Protein AF-A0A4Z2EU52-F1 (afdb_monomer)

Solvent-accessible surface area (backbone atoms only — not comparable to full-atom values): 12175 Å² total; per-residue (Å²): 115,38,66,35,90,86,78,60,49,81,39,60,73,84,48,55,46,38,91,83,80,60,49,75,40,90,71,64,52,70,58,52,52,51,52,52,50,46,65,76,41,42,70,62,51,51,53,51,33,62,76,69,64,43,61,59,61,55,51,54,54,49,44,55,48,27,38,56,40,36,76,72,73,46,90,50,74,47,78,44,80,42,83,52,98,93,48,40,47,41,46,79,46,54,18,91,94,48,82,72,56,70,69,57,50,52,51,52,27,52,54,48,17,51,52,53,34,55,68,72,61,61,74,86,83,75,80,93,76,84,90,82,80,94,74,83,85,75,84,79,81,77,83,74,79,78,80,71,78,82,76,87,81,86,82,88,83,86,83,88,82,81,90,84,88,87,84,86,89,81,89,84,88,84,91,82,88,87,82,86,88,133

Foldseek 3Di:
DDAAPPPRDDDDPPDQADPPPRDGGDDCPVVVVVVVVCVVCVVVVVVVCVVVVVPVVVVVVVQVVLQVCVVVVDFDKDWDWDDDDLFTWIDIHHHPVDDDDPVVRVVSRVVVRVVRRVVVVPDPPDDDDDDDDDDDDDDDDDPDPPPPPPDDDDDDDDDDDDDDDDDDDDDDDDDDDDDDDD

Mean predicted aligned error: 17.23 Å

Secondary structure (DSSP, 8-state):
-EE-TTT--EE-TT-SB-TTT-PBPP-SHHHHHHHHHHHHHHHHHHHHHHHTTTHHHHHHHHHHHHHHHHHTT---EEEEEEE-SSSEEEEEEE-TT-PPPHHHHHHHHHHHHHHHHHHHHS-------------PPPP-------------------------------------------

Radius of gyration: 29.9 Å; Cα contacts (8 Å, |Δi|>4): 112; chains: 1; bounding box: 50×68×97 Å

Nearest PDB structures (foldseek):
  5juo-assembly1_Y  TM=2.621E-01  e=1.083E+00  Saccharomyces cerevisiae
  3vr6-assembly1_G  TM=2.405E-01  e=2.378E+00  Enterococcus hirae
  5knd-assembly1_G  TM=2.085E-01  e=6.357E+00  Enterococcus hirae ATCC 9790
  5knc-assembly1_G  TM=2.183E-01  e=6.787E+00  Enterococcus hirae ATCC 9790

Sequence (182 aa):
MKMCVSCKANIYVACKKCSKCKAQQPHKDRLLKARNKFAAEEKEWKEKVKRNGNGTHVLDSSLKMLDRLAALGYFPILLLGKKRRNSYSADVLTSIQMKLDDRLEENLKDIFSKIVNLHFKRPNSVTKEDSRKEQAPKETEYVVLDIVPVSVDGANVSEEISEDTEEPGEKGIPIGTNTLLL

Organism: NCBI:txid230148

Structure (mmCIF, N/CA/C/O backbone):
data_AF-A0A4Z2EU52-F1
#
_entry.id   AF-A0A4Z2EU52-F1
#
loop_
_atom_site.group_PDB
_atom_site.id
_atom_site.type_symbol
_atom_site.label_atom_id
_atom_site.label_alt_id
_atom_site.label_comp_id
_atom_site.label_asym_id
_atom_site.label_entity_id
_atom_site.label_seq_id
_atom_site.pdbx_PDB_ins_code
_atom_site.Cartn_x
_atom_site.Cartn_y
_atom_site.Cartn_z
_atom_site.occupancy
_atom_site.B_iso_or_equiv
_atom_site.auth_seq_id
_atom_site.auth_comp_id
_atom_site.auth_asym_id
_atom_site.auth_atom_id
_atom_site.pdbx_PDB_model_num
ATOM 1 N N . MET A 1 1 ? 16.125 1.766 -25.401 1.00 85.00 1 MET A N 1
ATOM 2 C CA . MET A 1 1 ? 17.574 1.678 -25.083 1.00 85.00 1 MET A CA 1
ATOM 3 C C . MET A 1 1 ? 17.893 2.651 -23.947 1.00 85.00 1 MET A C 1
ATOM 5 O O . MET A 1 1 ? 17.158 3.616 -23.792 1.00 85.00 1 MET A O 1
ATOM 9 N N . LYS A 1 2 ? 18.938 2.409 -23.148 1.00 88.88 2 LYS A N 1
ATOM 10 C CA . LYS A 1 2 ? 19.511 3.350 -22.163 1.00 88.88 2 LYS A CA 1
ATOM 11 C C . LYS A 1 2 ? 21.035 3.382 -22.307 1.00 88.88 2 LYS A C 1
ATOM 13 O O . LYS A 1 2 ? 21.610 2.417 -22.804 1.00 88.88 2 LYS A O 1
ATOM 18 N N . MET A 1 3 ? 21.692 4.434 -21.828 1.00 92.81 3 MET A N 1
ATOM 19 C CA . MET A 1 3 ? 23.158 4.495 -21.797 1.00 92.81 3 MET A CA 1
ATOM 20 C C . MET A 1 3 ? 23.724 3.808 -20.550 1.00 92.81 3 MET A C 1
ATOM 22 O O . MET A 1 3 ? 23.198 3.963 -19.446 1.00 92.81 3 MET A O 1
ATOM 26 N N . CYS A 1 4 ? 24.825 3.076 -20.717 1.00 92.62 4 CYS A N 1
ATOM 27 C CA . CYS A 1 4 ? 25.607 2.538 -19.612 1.00 92.62 4 CYS A CA 1
ATOM 28 C C . CYS A 1 4 ? 26.214 3.679 -18.788 1.00 92.62 4 CYS A C 1
ATOM 30 O O . CYS A 1 4 ? 26.874 4.562 -19.334 1.00 92.62 4 CYS A O 1
ATOM 32 N N . VAL A 1 5 ? 26.054 3.640 -17.465 1.00 90.44 5 VAL A N 1
ATOM 33 C CA . VAL A 1 5 ? 26.595 4.693 -16.588 1.00 90.44 5 VAL A CA 1
ATOM 34 C C . VAL A 1 5 ? 28.125 4.770 -16.609 1.00 90.44 5 VAL A C 1
ATOM 36 O O . VAL A 1 5 ? 28.666 5.873 -16.544 1.00 90.44 5 VAL A O 1
ATOM 39 N N . SER A 1 6 ? 28.789 3.620 -16.774 1.00 93.75 6 SER A N 1
ATOM 40 C CA . SER A 1 6 ? 30.248 3.466 -16.752 1.00 93.75 6 SER A CA 1
ATOM 41 C C . SER A 1 6 ? 30.882 3.737 -18.123 1.00 93.75 6 SER A C 1
ATOM 43 O O . SER A 1 6 ? 31.648 4.682 -18.253 1.00 93.75 6 SER A O 1
ATOM 45 N N . CYS A 1 7 ? 30.530 2.970 -19.162 1.00 94.88 7 CYS A N 1
ATOM 46 C CA . CYS A 1 7 ? 31.192 3.058 -20.474 1.00 94.88 7 CYS A CA 1
ATOM 47 C C . CYS A 1 7 ? 30.397 3.806 -21.556 1.00 94.88 7 CYS A C 1
ATOM 49 O O . CYS 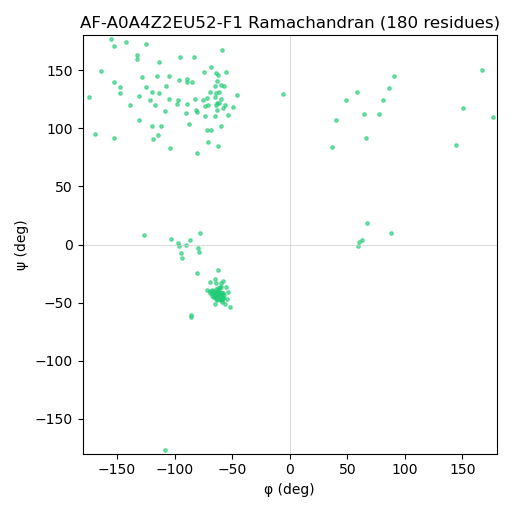A 1 7 ? 30.792 3.794 -22.716 1.00 94.88 7 CYS A O 1
ATOM 51 N N . LYS A 1 8 ? 29.243 4.396 -21.214 1.00 94.75 8 LYS A N 1
ATOM 52 C CA . LYS A 1 8 ? 28.358 5.158 -22.122 1.00 94.75 8 LYS A CA 1
ATOM 53 C C . LYS A 1 8 ? 27.786 4.397 -23.330 1.00 94.75 8 LYS A C 1
ATOM 55 O O . LYS A 1 8 ? 27.003 4.972 -24.076 1.00 94.75 8 LYS A O 1
ATOM 60 N N . ALA A 1 9 ? 28.064 3.100 -23.481 1.00 93.44 9 ALA A N 1
ATOM 61 C CA . ALA A 1 9 ? 27.465 2.266 -24.524 1.00 93.44 9 ALA A CA 1
ATOM 62 C C . ALA A 1 9 ? 25.933 2.153 -24.388 1.00 93.44 9 ALA A C 1
ATOM 64 O O . ALA A 1 9 ? 25.405 2.071 -23.275 1.00 93.44 9 ALA A O 1
ATOM 65 N N . ASN A 1 10 ? 25.227 2.073 -25.518 1.00 94.38 10 ASN A N 1
ATOM 66 C CA . ASN A 1 10 ? 23.786 1.818 -25.553 1.00 94.38 10 ASN A CA 1
ATOM 67 C C . ASN A 1 10 ? 23.478 0.362 -25.172 1.00 94.38 10 ASN A C 1
ATOM 69 O O . ASN A 1 10 ? 24.016 -0.576 -25.758 1.00 94.38 10 ASN A O 1
ATOM 73 N N . ILE A 1 11 ? 22.606 0.176 -24.183 1.00 92.94 11 ILE A N 1
ATOM 74 C CA . ILE A 1 11 ? 22.166 -1.124 -23.662 1.00 92.94 11 ILE A CA 1
ATOM 75 C C . ILE A 1 11 ? 20.638 -1.173 -23.533 1.00 92.94 11 ILE A C 1
ATOM 77 O O . ILE A 1 11 ? 19.959 -0.141 -23.512 1.00 92.94 11 ILE A O 1
ATOM 81 N N . TYR A 1 12 ? 20.062 -2.369 -23.405 1.00 90.38 12 TYR A N 1
ATOM 82 C CA . TYR A 1 12 ? 18.634 -2.503 -23.109 1.00 90.38 12 TYR A CA 1
ATOM 83 C C . TYR A 1 12 ? 18.294 -1.923 -21.730 1.00 90.38 12 TYR A C 1
ATOM 85 O O . TYR A 1 12 ? 19.089 -1.970 -20.788 1.00 90.38 12 TYR A O 1
ATOM 93 N N . VAL A 1 13 ? 17.080 -1.381 -21.594 1.00 84.38 13 VAL A N 1
ATOM 94 C CA . VAL A 1 13 ? 16.643 -0.689 -20.368 1.00 84.38 13 VAL A CA 1
ATOM 95 C C . VAL A 1 13 ? 16.659 -1.634 -19.160 1.00 84.38 13 VAL A C 1
ATOM 97 O O . VAL A 1 13 ? 17.123 -1.253 -18.082 1.00 84.38 13 VAL A O 1
ATOM 100 N N . ALA A 1 14 ? 16.249 -2.887 -19.374 1.00 84.19 14 ALA A N 1
ATOM 101 C CA . ALA A 1 14 ? 16.191 -3.934 -18.358 1.00 84.19 14 ALA A CA 1
ATOM 102 C C . ALA A 1 14 ? 17.552 -4.584 -18.029 1.00 84.19 14 ALA A C 1
ATOM 104 O O . ALA A 1 14 ? 17.636 -5.366 -17.082 1.00 84.19 14 ALA A O 1
ATOM 105 N N . CYS A 1 15 ? 18.636 -4.267 -18.752 1.00 87.38 15 CYS A N 1
ATOM 106 C CA . CYS A 1 15 ? 19.948 -4.842 -18.453 1.00 87.38 15 CYS A CA 1
ATOM 107 C C . CYS A 1 15 ? 20.439 -4.401 -17.064 1.00 87.38 15 CYS A C 1
ATOM 109 O O . CYS A 1 15 ? 20.633 -3.203 -16.810 1.00 87.38 15 CYS A O 1
ATOM 111 N N . LYS A 1 16 ? 20.673 -5.392 -16.191 1.00 88.69 16 LYS A N 1
ATOM 112 C CA . LYS A 1 16 ? 21.276 -5.235 -14.854 1.00 88.69 16 LYS A CA 1
ATOM 113 C C . LYS A 1 16 ? 22.804 -5.129 -14.902 1.00 88.69 16 LYS A C 1
ATOM 115 O O . LYS A 1 16 ? 23.392 -4.530 -14.014 1.00 88.69 16 LYS A O 1
ATOM 120 N N . LYS A 1 17 ? 23.441 -5.662 -15.948 1.00 91.88 17 LYS A N 1
ATOM 121 C CA . LYS A 1 17 ? 24.878 -5.528 -16.240 1.00 91.88 17 LYS A CA 1
ATOM 122 C C . LYS A 1 17 ? 25.060 -5.054 -17.678 1.00 91.88 17 LYS A C 1
ATOM 124 O O . LYS A 1 17 ? 24.279 -5.427 -18.552 1.00 91.88 17 LYS A O 1
ATOM 129 N N . CYS A 1 18 ? 26.062 -4.215 -17.931 1.00 93.69 18 CYS A N 1
ATOM 130 C CA . CYS A 1 18 ? 26.385 -3.787 -19.291 1.00 93.69 18 CYS A CA 1
ATOM 131 C C . CYS A 1 18 ? 26.953 -4.967 -20.093 1.00 93.69 18 CYS A C 1
ATOM 133 O O . CYS A 1 18 ? 27.882 -5.628 -19.640 1.00 93.69 18 CYS A O 1
ATOM 135 N N . SER A 1 19 ? 26.455 -5.212 -21.305 1.00 92.25 19 SER A N 1
ATOM 136 C CA . SER A 1 19 ? 26.983 -6.283 -22.163 1.00 92.25 19 SER A CA 1
ATOM 137 C C . SER A 1 19 ? 28.437 -6.044 -22.592 1.00 92.25 19 SER A C 1
ATOM 139 O O . SER A 1 19 ? 29.172 -7.017 -22.758 1.00 92.25 19 SER A O 1
ATOM 141 N N . LYS A 1 20 ? 28.847 -4.770 -22.711 1.00 93.88 20 LYS A N 1
ATOM 142 C CA . LYS A 1 20 ? 30.178 -4.329 -23.158 1.00 93.88 20 LYS A CA 1
ATOM 143 C C . LYS A 1 20 ? 31.207 -4.279 -22.025 1.00 93.88 20 LYS A C 1
ATOM 145 O O . LYS A 1 20 ? 32.171 -5.026 -22.069 1.00 93.88 20 LYS A O 1
ATOM 150 N N . CYS A 1 21 ? 30.997 -3.447 -21.000 1.00 94.94 21 CYS A N 1
ATOM 151 C CA . CYS A 1 21 ? 31.978 -3.272 -19.913 1.00 94.94 21 CYS A CA 1
ATOM 152 C C . CYS A 1 21 ? 31.700 -4.115 -18.661 1.00 94.94 21 CYS A C 1
ATOM 154 O O . CYS A 1 21 ? 32.398 -3.968 -17.666 1.00 94.94 21 CYS A O 1
ATOM 156 N N . LYS A 1 22 ? 30.640 -4.936 -18.662 1.00 93.56 22 LYS A N 1
ATOM 157 C CA . LYS A 1 22 ? 30.200 -5.780 -17.531 1.00 93.56 22 LYS A CA 1
ATOM 158 C C . LYS A 1 22 ? 29.857 -5.040 -16.230 1.00 93.56 22 LYS A C 1
ATOM 160 O O . LYS A 1 22 ? 29.362 -5.676 -15.303 1.00 93.56 22 LYS A O 1
ATOM 165 N N . ALA A 1 23 ? 29.994 -3.712 -16.186 1.00 91.25 23 ALA A N 1
ATOM 166 C CA . ALA A 1 23 ? 29.629 -2.901 -15.033 1.00 91.25 23 ALA A CA 1
ATOM 167 C C . ALA A 1 23 ? 28.153 -3.090 -14.655 1.00 91.25 23 ALA A C 1
ATOM 169 O O . ALA A 1 23 ? 27.257 -3.074 -15.518 1.00 91.25 23 ALA A O 1
ATOM 170 N N . GLN A 1 24 ? 27.908 -3.227 -13.352 1.00 89.62 24 GLN A N 1
ATOM 171 C CA . GLN A 1 24 ? 26.569 -3.282 -12.782 1.00 89.62 24 GLN A CA 1
ATOM 172 C C . GLN A 1 24 ? 25.834 -1.972 -13.087 1.00 89.62 24 GLN A C 1
ATOM 174 O O . GLN A 1 24 ? 26.373 -0.879 -12.932 1.00 89.62 24 GLN A O 1
ATOM 179 N N . GLN A 1 25 ? 24.606 -2.085 -13.578 1.00 88.81 25 GLN A N 1
ATOM 180 C CA . GLN A 1 25 ? 23.750 -0.941 -13.846 1.00 88.81 25 GLN A CA 1
ATOM 181 C C . GLN A 1 25 ? 22.935 -0.610 -12.596 1.00 88.81 25 GLN A C 1
ATOM 183 O O . GLN A 1 25 ? 22.460 -1.537 -11.934 1.00 88.81 25 GLN A O 1
ATOM 188 N N . PRO A 1 26 ? 22.714 0.683 -12.305 1.00 83.25 26 PRO A N 1
ATOM 189 C CA . PRO A 1 26 ? 21.866 1.106 -11.199 1.00 83.25 26 PRO A CA 1
ATOM 190 C C . PRO A 1 26 ? 20.469 0.513 -11.382 1.00 83.25 26 PRO A C 1
ATOM 192 O O . PRO A 1 26 ? 19.792 0.750 -12.391 1.00 83.25 26 PRO A O 1
ATOM 195 N N . HIS A 1 27 ? 20.060 -0.322 -10.433 1.00 76.94 27 HIS A N 1
ATOM 196 C CA . HIS A 1 27 ? 18.823 -1.084 -10.489 1.00 76.94 27 HIS A CA 1
ATOM 197 C C . HIS A 1 27 ? 17.984 -0.713 -9.277 1.00 76.94 27 HIS A C 1
ATOM 199 O O . HI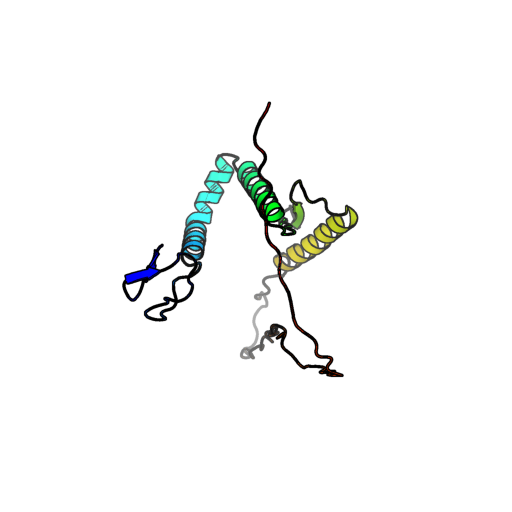S A 1 27 ? 18.426 -0.845 -8.144 1.00 76.94 27 HIS A O 1
ATOM 205 N N . LYS A 1 28 ? 16.752 -0.259 -9.521 1.00 80.50 28 LYS A N 1
ATOM 206 C CA . LYS A 1 28 ? 15.851 0.304 -8.500 1.00 80.50 28 LYS A CA 1
ATOM 207 C C . LYS A 1 28 ? 16.357 1.587 -7.810 1.00 80.50 28 LYS A C 1
ATOM 209 O O . LYS A 1 28 ? 15.612 2.136 -7.009 1.00 80.50 28 LYS A O 1
ATOM 214 N N . ASP A 1 29 ? 17.498 2.165 -8.191 1.00 83.69 29 ASP A N 1
ATOM 215 C CA . ASP A 1 29 ? 17.984 3.449 -7.650 1.00 83.69 29 ASP A CA 1
ATOM 216 C C . ASP A 1 29 ? 16.953 4.575 -7.751 1.00 83.69 29 ASP A C 1
ATOM 218 O O . ASP A 1 29 ? 16.773 5.350 -6.817 1.00 83.69 29 ASP A O 1
ATOM 222 N N . ARG A 1 30 ? 16.229 4.658 -8.876 1.00 85.19 30 ARG A N 1
ATOM 223 C CA . ARG A 1 30 ? 15.154 5.647 -9.049 1.00 85.19 30 ARG A CA 1
ATOM 224 C C . ARG A 1 30 ? 14.039 5.457 -8.018 1.00 85.19 30 ARG A C 1
ATOM 226 O O . ARG A 1 30 ? 13.532 6.440 -7.490 1.00 85.19 30 ARG A O 1
ATOM 233 N N . LEU A 1 31 ? 13.670 4.205 -7.736 1.00 87.44 31 LEU A N 1
ATOM 234 C CA . LEU A 1 31 ? 12.664 3.876 -6.728 1.00 87.44 31 LEU A CA 1
ATOM 235 C C . LEU A 1 31 ? 13.165 4.250 -5.330 1.00 87.44 31 LEU A C 1
ATOM 237 O O . LEU A 1 31 ? 12.431 4.879 -4.576 1.00 87.44 31 LEU A O 1
ATOM 241 N N . LEU A 1 32 ? 14.417 3.921 -5.005 1.00 90.94 32 LEU A N 1
ATOM 242 C CA . LEU A 1 32 ? 15.016 4.272 -3.718 1.00 90.94 32 LEU A CA 1
ATOM 243 C C . LEU A 1 32 ? 15.085 5.792 -3.523 1.00 90.94 32 LEU A C 1
ATOM 245 O O . LEU A 1 32 ? 14.640 6.297 -2.498 1.00 90.94 32 LEU A O 1
ATOM 249 N N . LYS A 1 33 ? 15.544 6.537 -4.536 1.00 93.38 33 LYS A N 1
ATOM 250 C CA . LYS A 1 33 ? 15.559 8.008 -4.517 1.00 93.38 33 LYS A CA 1
ATOM 251 C C . LYS A 1 33 ? 14.163 8.592 -4.296 1.00 93.38 33 LYS A C 1
ATOM 253 O O . LYS A 1 33 ? 14.018 9.506 -3.493 1.00 93.38 33 LYS A O 1
ATOM 258 N N . ALA A 1 34 ? 13.139 8.052 -4.960 1.00 92.62 34 ALA A N 1
ATOM 259 C CA . ALA A 1 34 ? 11.758 8.492 -4.764 1.00 92.62 34 ALA A CA 1
ATOM 260 C C . ALA A 1 34 ? 11.253 8.219 -3.334 1.00 92.62 34 ALA A C 1
ATOM 262 O O . ALA A 1 34 ? 10.619 9.087 -2.739 1.00 92.62 34 ALA A O 1
ATOM 263 N N . ARG A 1 35 ? 11.576 7.052 -2.759 1.00 94.31 35 ARG A N 1
ATOM 264 C CA . ARG A 1 35 ? 11.225 6.712 -1.369 1.00 94.31 35 ARG A CA 1
ATOM 265 C C . ARG A 1 35 ? 11.921 7.623 -0.360 1.00 94.31 35 ARG A C 1
ATOM 267 O O . ARG A 1 35 ? 11.271 8.097 0.562 1.00 94.31 35 ARG A O 1
ATOM 274 N N . ASN A 1 36 ? 13.204 7.907 -0.566 1.00 95.56 36 ASN A N 1
ATOM 275 C CA . ASN A 1 36 ? 13.968 8.795 0.311 1.00 95.56 36 ASN A CA 1
ATOM 276 C C . ASN A 1 36 ? 13.458 10.237 0.234 1.00 95.56 36 ASN A C 1
ATOM 278 O O . ASN A 1 36 ? 13.332 10.896 1.260 1.00 95.56 36 ASN A O 1
ATOM 282 N N . LYS A 1 37 ? 13.106 10.709 -0.971 1.00 95.75 37 LYS A N 1
ATOM 283 C CA . LYS A 1 37 ? 12.466 12.015 -1.149 1.00 95.75 37 LYS A CA 1
ATOM 284 C C . LYS A 1 37 ? 11.151 12.096 -0.369 1.00 95.75 37 LYS A C 1
ATOM 286 O O . LYS A 1 37 ? 10.950 13.045 0.376 1.00 95.75 37 LYS A O 1
ATOM 291 N N . PHE A 1 38 ? 10.293 11.082 -0.490 1.00 95.31 38 PHE A N 1
ATOM 292 C CA . PHE A 1 38 ? 9.045 11.037 0.272 1.00 95.31 38 PHE A CA 1
ATOM 293 C C . PHE A 1 38 ? 9.288 11.034 1.786 1.00 95.31 38 PHE A C 1
ATOM 295 O O . PHE A 1 38 ? 8.606 11.757 2.498 1.00 95.31 38 PHE A O 1
ATOM 302 N N . ALA A 1 39 ? 10.277 10.279 2.276 1.00 95.69 39 A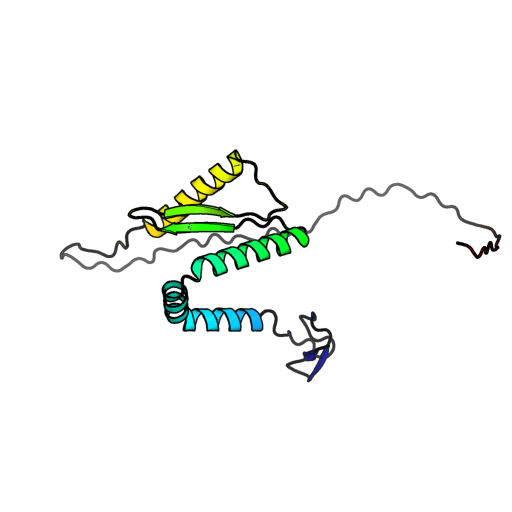LA A N 1
ATOM 303 C CA . ALA A 1 39 ? 10.619 10.262 3.699 1.00 95.69 39 ALA A CA 1
ATOM 304 C C . ALA A 1 39 ? 11.029 11.653 4.222 1.00 95.69 39 ALA A C 1
ATOM 306 O O . ALA A 1 39 ? 10.663 12.023 5.333 1.00 95.69 39 ALA A O 1
ATOM 307 N N . ALA A 1 40 ? 11.736 12.450 3.413 1.00 96.00 40 ALA A N 1
ATOM 308 C CA . ALA A 1 40 ? 12.080 13.828 3.768 1.00 96.00 40 ALA A CA 1
ATOM 309 C C . ALA A 1 40 ? 10.853 14.766 3.796 1.00 96.00 40 ALA A C 1
ATOM 311 O O . ALA A 1 40 ? 10.801 15.691 4.603 1.00 96.00 40 ALA A O 1
ATOM 312 N N . GLU A 1 41 ? 9.858 14.518 2.941 1.00 96.06 41 GLU A N 1
ATOM 313 C CA . GLU A 1 41 ? 8.653 15.348 2.776 1.00 96.06 41 GLU A CA 1
ATOM 314 C C . GLU A 1 41 ? 7.439 14.836 3.588 1.00 96.06 41 GLU A C 1
ATOM 316 O O . GLU A 1 41 ? 6.375 15.457 3.577 1.00 96.06 41 GLU A O 1
ATOM 321 N N . GLU A 1 42 ? 7.571 13.715 4.312 1.00 94.75 42 GLU A N 1
ATOM 322 C CA . GLU A 1 42 ? 6.453 12.958 4.900 1.00 94.75 42 GLU A CA 1
ATOM 323 C C . GLU A 1 42 ? 5.553 13.825 5.791 1.00 94.75 42 GLU A C 1
ATOM 325 O O . GLU A 1 42 ? 4.324 13.797 5.676 1.00 94.75 42 GLU A O 1
ATOM 330 N N . LYS A 1 43 ? 6.165 14.620 6.676 1.00 95.44 43 LYS A N 1
ATOM 331 C CA . LYS A 1 43 ? 5.440 15.455 7.642 1.00 95.44 43 LYS A CA 1
ATOM 332 C C . LYS A 1 43 ? 4.594 16.516 6.941 1.00 95.44 43 LYS A C 1
ATOM 334 O O . LYS A 1 43 ? 3.421 16.676 7.271 1.00 95.44 43 LYS A O 1
ATOM 339 N N . GLU A 1 44 ? 5.168 17.220 5.969 1.00 96.12 44 GLU A N 1
ATOM 340 C CA . GLU A 1 44 ? 4.460 18.248 5.203 1.00 96.12 44 GLU A CA 1
ATOM 341 C C . GLU A 1 44 ? 3.340 17.629 4.360 1.00 96.12 44 GLU A C 1
ATOM 343 O O . GLU A 1 44 ? 2.203 18.114 4.360 1.00 96.12 44 GLU A O 1
ATOM 348 N N . TRP A 1 45 ? 3.642 16.514 3.691 1.00 96.19 45 TRP A N 1
ATOM 349 C CA . TRP A 1 45 ? 2.674 15.784 2.884 1.00 96.19 45 TRP A CA 1
ATOM 350 C C . TRP A 1 45 ? 1.468 15.343 3.717 1.00 96.19 45 TRP A C 1
ATOM 352 O O . TRP A 1 45 ? 0.325 15.571 3.315 1.00 96.19 45 TRP A O 1
ATOM 362 N N . LYS A 1 46 ? 1.705 14.781 4.907 1.00 94.31 46 LYS A N 1
ATOM 363 C CA . LYS A 1 46 ? 0.649 14.345 5.825 1.00 94.31 46 LYS A CA 1
ATOM 364 C C . LYS A 1 46 ? -0.279 15.493 6.216 1.00 94.31 46 LYS A C 1
ATOM 366 O O . LYS A 1 46 ? -1.500 15.332 6.160 1.00 94.31 46 LYS A O 1
ATOM 371 N N . GLU A 1 47 ? 0.274 16.648 6.582 1.00 94.88 47 GLU A N 1
ATOM 372 C CA . GLU A 1 47 ? -0.527 17.822 6.946 1.00 94.88 47 GLU A CA 1
ATOM 373 C C . GLU A 1 47 ? -1.350 18.336 5.761 1.00 94.88 47 GLU A C 1
ATOM 375 O O . GLU A 1 47 ? -2.530 18.652 5.917 1.00 94.88 47 GLU A O 1
ATOM 380 N N . LYS A 1 48 ? -0.776 18.352 4.552 1.00 94.62 48 LYS A N 1
ATOM 381 C CA . LYS A 1 48 ? -1.493 18.741 3.329 1.00 94.62 48 LYS A CA 1
ATOM 382 C C . LYS A 1 48 ? -2.633 17.779 2.997 1.00 94.62 48 LYS A C 1
ATOM 384 O O . LYS A 1 48 ? -3.738 18.223 2.691 1.00 94.62 48 LYS A O 1
ATOM 389 N N . VAL A 1 49 ? -2.390 16.471 3.077 1.00 94.12 49 VAL A N 1
ATOM 390 C CA . VAL A 1 49 ? -3.414 15.444 2.833 1.00 94.12 49 VAL A CA 1
ATOM 391 C C . VAL A 1 49 ? -4.550 15.566 3.837 1.00 94.12 49 VAL A C 1
ATOM 393 O O . VAL A 1 49 ? -5.713 15.531 3.439 1.00 94.12 49 VAL A O 1
ATOM 396 N N . LYS A 1 50 ? -4.225 15.760 5.119 1.00 91.50 50 LYS A N 1
ATOM 397 C CA . LYS A 1 50 ? -5.222 15.945 6.174 1.00 91.50 50 LYS A CA 1
ATOM 398 C C . LYS A 1 50 ? -6.042 17.216 5.955 1.00 91.50 50 LYS A C 1
ATOM 400 O O . LYS A 1 50 ? -7.264 17.149 6.011 1.00 91.50 50 LYS A O 1
ATOM 405 N N . ARG A 1 51 ? -5.384 18.346 5.669 1.00 93.06 51 ARG A N 1
ATOM 406 C CA . ARG A 1 51 ? -6.037 19.641 5.414 1.00 93.06 51 ARG A CA 1
ATOM 407 C C . ARG A 1 51 ? -7.015 19.571 4.245 1.00 93.06 51 ARG A C 1
ATOM 409 O O . ARG A 1 51 ? -8.104 20.118 4.334 1.00 93.06 51 ARG A O 1
ATOM 416 N N . ASN A 1 52 ? -6.626 18.885 3.176 1.00 91.62 52 ASN A N 1
ATOM 417 C CA . ASN A 1 52 ? -7.412 18.817 1.948 1.00 91.62 52 ASN A CA 1
ATOM 418 C C . ASN A 1 52 ? -8.410 17.648 1.931 1.00 91.62 52 ASN A C 1
ATOM 420 O O . ASN A 1 52 ? -9.096 17.461 0.935 1.00 91.62 52 ASN A O 1
ATOM 424 N N . GLY A 1 53 ? -8.464 16.821 2.983 1.00 88.50 53 GLY A N 1
ATOM 425 C CA . GLY A 1 53 ? -9.332 15.640 3.013 1.00 88.50 53 GLY A CA 1
ATOM 426 C C . GLY A 1 53 ? -8.939 14.541 2.016 1.00 88.50 53 GLY A C 1
ATOM 427 O O . GLY A 1 53 ? -9.728 13.644 1.739 1.00 88.50 53 GLY A O 1
ATOM 428 N N . ASN A 1 54 ? -7.704 14.546 1.507 1.00 92.19 54 ASN A N 1
ATOM 429 C CA . ASN A 1 54 ? -7.261 13.653 0.428 1.00 92.19 54 ASN A CA 1
ATOM 430 C C . ASN A 1 54 ? -6.957 12.214 0.883 1.00 92.19 54 ASN A C 1
ATOM 432 O O . ASN A 1 54 ? -6.392 11.434 0.118 1.00 92.19 54 ASN A O 1
ATOM 436 N N . GLY A 1 55 ? -7.300 11.843 2.119 1.00 90.38 55 GLY A N 1
ATOM 437 C CA . GLY A 1 55 ? -7.043 10.502 2.651 1.00 90.38 55 GLY A CA 1
ATOM 438 C C . GLY A 1 55 ? -7.715 9.404 1.823 1.00 90.38 55 GLY A C 1
ATOM 439 O O . GLY A 1 55 ? -7.079 8.400 1.513 1.00 90.38 55 GLY A O 1
ATOM 440 N N . THR A 1 56 ? -8.960 9.625 1.394 1.00 91.44 56 THR A N 1
ATOM 441 C CA . THR A 1 56 ? -9.704 8.676 0.549 1.00 91.44 56 THR A CA 1
ATOM 442 C C . THR A 1 56 ? -9.023 8.479 -0.801 1.00 91.44 56 THR A C 1
ATOM 444 O O . THR A 1 56 ? -8.802 7.347 -1.208 1.00 91.44 56 THR A O 1
ATOM 447 N N . HIS A 1 57 ? -8.546 9.555 -1.434 1.00 93.56 57 HIS A N 1
ATOM 448 C CA . HIS A 1 57 ? -7.823 9.460 -2.705 1.00 93.56 57 HIS A CA 1
ATOM 449 C C . HIS A 1 57 ? -6.548 8.607 -2.619 1.00 93.56 57 HIS A C 1
ATOM 451 O O . HIS A 1 57 ? -6.183 7.939 -3.588 1.00 93.56 57 HIS A O 1
ATOM 457 N N . VAL A 1 58 ? -5.863 8.608 -1.470 1.00 93.75 58 VAL A N 1
ATOM 458 C CA . VAL A 1 58 ? -4.695 7.739 -1.249 1.00 93.75 58 VAL A CA 1
ATOM 459 C C . VAL A 1 58 ? -5.115 6.268 -1.198 1.00 93.75 58 VAL A C 1
ATOM 461 O O . VAL A 1 58 ? -4.450 5.418 -1.799 1.00 93.75 58 VAL A O 1
ATOM 464 N N . LEU A 1 59 ? -6.228 5.965 -0.526 1.00 93.56 59 LEU A N 1
ATOM 465 C CA . LEU A 1 59 ? -6.782 4.611 -0.468 1.00 93.56 59 LEU A CA 1
ATOM 466 C C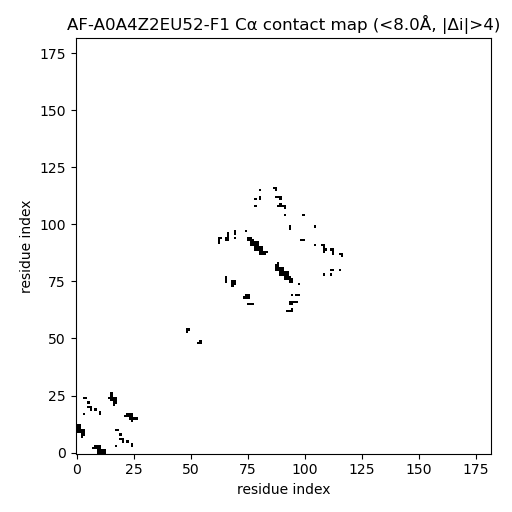 . LEU A 1 59 ? -7.271 4.145 -1.845 1.00 93.56 59 LEU A C 1
ATOM 468 O O . LEU A 1 59 ? -6.880 3.064 -2.278 1.00 93.56 59 LEU A O 1
ATOM 472 N N . ASP A 1 60 ? -7.999 4.982 -2.586 1.00 95.19 60 ASP A N 1
ATOM 473 C CA . ASP A 1 60 ? -8.481 4.663 -3.938 1.00 95.19 60 ASP A CA 1
ATOM 474 C C . ASP A 1 60 ? -7.325 4.368 -4.902 1.00 95.19 60 ASP A C 1
ATOM 476 O O . ASP A 1 60 ? -7.377 3.439 -5.709 1.00 95.19 60 ASP A O 1
ATOM 480 N N . SER A 1 61 ? -6.246 5.152 -4.815 1.00 95.50 61 SER A N 1
ATOM 481 C CA . SER A 1 61 ? -5.028 4.918 -5.598 1.00 95.50 61 SER A CA 1
ATOM 482 C C . SER A 1 61 ? -4.379 3.573 -5.250 1.00 95.50 61 SER A C 1
ATOM 484 O O . SER A 1 61 ? -3.890 2.868 -6.135 1.00 95.50 61 SER A O 1
ATOM 486 N N . SER A 1 62 ? -4.417 3.190 -3.971 1.00 95.50 62 SER A N 1
ATOM 487 C CA . SER A 1 62 ? -3.901 1.903 -3.500 1.00 95.50 62 SER A CA 1
ATOM 488 C C . SER A 1 62 ? -4.741 0.739 -4.030 1.00 95.50 62 SER A C 1
ATOM 490 O O . SER A 1 62 ? -4.170 -0.211 -4.556 1.00 95.50 62 SER A O 1
ATOM 492 N N . LEU A 1 63 ? -6.074 0.845 -3.995 1.00 95.81 63 LEU A N 1
ATOM 493 C CA . LEU A 1 63 ? -6.991 -0.155 -4.560 1.00 95.81 63 LEU A CA 1
ATOM 494 C C . LEU A 1 63 ? -6.753 -0.366 -6.061 1.00 95.81 63 LEU A C 1
ATOM 496 O O . LEU A 1 63 ? -6.543 -1.496 -6.496 1.00 95.81 63 LEU A O 1
ATOM 500 N N . LYS A 1 64 ? -6.622 0.719 -6.839 1.00 96.50 64 LYS A N 1
ATOM 501 C CA . LYS A 1 64 ? -6.258 0.635 -8.268 1.00 96.50 64 LYS A CA 1
ATOM 502 C C . LYS A 1 64 ? -4.926 -0.084 -8.497 1.00 96.50 64 LYS A C 1
ATOM 504 O O . LYS A 1 64 ? -4.722 -0.699 -9.542 1.00 96.50 64 LYS A O 1
ATOM 509 N N . MET A 1 65 ? -3.985 0.028 -7.560 1.00 96.44 65 MET A N 1
ATOM 510 C CA . MET A 1 65 ? -2.713 -0.686 -7.636 1.00 96.44 65 MET A CA 1
ATOM 511 C C . MET A 1 65 ? -2.892 -2.186 -7.381 1.00 96.44 65 MET A C 1
ATOM 513 O O . MET A 1 65 ? -2.256 -2.979 -8.073 1.00 96.44 65 MET A O 1
ATOM 517 N N . LEU A 1 66 ? -3.757 -2.573 -6.435 1.00 97.00 66 LEU A N 1
ATOM 518 C CA . LEU A 1 66 ? -4.107 -3.978 -6.206 1.00 97.00 66 LEU A CA 1
ATOM 519 C C . LEU A 1 66 ? -4.722 -4.584 -7.468 1.00 97.00 66 LEU A C 1
ATOM 521 O O . LEU A 1 66 ? -4.278 -5.642 -7.894 1.00 97.00 66 LEU A O 1
ATOM 525 N N . ASP A 1 67 ? -5.634 -3.876 -8.136 1.00 96.62 67 ASP A N 1
ATOM 526 C CA . ASP A 1 67 ? -6.223 -4.346 -9.398 1.00 96.62 67 ASP A CA 1
ATOM 527 C C . ASP A 1 67 ? -5.179 -4.541 -10.501 1.00 96.62 67 ASP A C 1
ATOM 529 O O . ASP A 1 67 ? -5.187 -5.545 -11.211 1.00 96.62 67 ASP A O 1
ATOM 533 N N . ARG A 1 68 ? -4.218 -3.618 -10.619 1.00 96.56 68 ARG A N 1
ATOM 534 C CA . ARG A 1 68 ? -3.113 -3.754 -11.582 1.00 96.56 68 ARG A CA 1
ATOM 535 C C . ARG A 1 68 ? -2.214 -4.945 -11.272 1.00 96.56 68 ARG A C 1
ATOM 537 O O . ARG A 1 68 ? -1.738 -5.591 -12.197 1.00 96.56 68 ARG A O 1
ATOM 544 N N . LEU A 1 69 ? -1.946 -5.215 -9.996 1.00 96.69 69 LEU A N 1
ATOM 545 C CA . LEU A 1 69 ? -1.145 -6.368 -9.584 1.00 96.69 69 LEU A CA 1
ATOM 546 C C . LEU A 1 69 ? -1.895 -7.679 -9.840 1.00 96.69 69 LEU A C 1
ATOM 548 O O . LEU A 1 69 ? -1.297 -8.614 -10.364 1.00 96.69 69 LEU A O 1
ATOM 552 N N . ALA A 1 70 ? -3.193 -7.725 -9.545 1.00 95.88 70 ALA A N 1
ATOM 553 C CA . ALA A 1 70 ? -4.038 -8.876 -9.844 1.00 95.88 70 ALA A CA 1
ATOM 554 C C . ALA A 1 70 ? -4.079 -9.170 -11.353 1.00 95.88 70 ALA A C 1
ATOM 556 O O . ALA A 1 70 ? -3.869 -10.308 -11.762 1.00 95.88 70 ALA A O 1
ATOM 557 N N . ALA A 1 71 ? -4.210 -8.137 -12.193 1.00 95.75 71 ALA A N 1
ATOM 558 C CA . ALA A 1 71 ? -4.178 -8.273 -13.652 1.00 95.75 71 ALA A CA 1
ATOM 559 C C . ALA A 1 71 ? -2.840 -8.810 -14.203 1.00 95.75 71 ALA A C 1
ATOM 561 O O . ALA A 1 71 ? -2.795 -9.343 -15.309 1.00 95.75 71 ALA A O 1
ATOM 562 N N . LEU A 1 72 ? -1.747 -8.684 -13.444 1.00 95.62 72 LEU A N 1
ATOM 563 C CA . LEU A 1 72 ? -0.447 -9.283 -13.768 1.00 95.62 72 LEU A CA 1
ATOM 564 C C . LEU A 1 72 ? -0.306 -10.731 -13.256 1.00 95.62 72 LEU A C 1
ATOM 566 O O . LEU A 1 72 ? 0.771 -11.308 -13.386 1.00 95.62 72 LEU A O 1
ATOM 570 N N . GLY A 1 73 ? -1.359 -11.308 -12.669 1.00 93.62 73 GLY A N 1
ATOM 571 C CA . GLY A 1 73 ? -1.389 -12.677 -12.149 1.00 93.62 73 GLY A CA 1
ATOM 572 C C . GLY A 1 73 ? -0.923 -12.827 -10.698 1.00 93.62 73 GLY A C 1
ATOM 573 O O . GLY A 1 73 ? -0.722 -13.949 -10.240 1.00 93.62 73 GLY A O 1
ATOM 574 N N . TYR A 1 74 ? -0.727 -11.730 -9.960 1.00 95.56 74 TYR A N 1
ATOM 575 C CA . TYR A 1 74 ? -0.411 -11.803 -8.530 1.00 95.56 74 TYR A CA 1
ATOM 576 C C . TYR A 1 74 ? -1.680 -11.965 -7.681 1.00 95.56 74 TYR A C 1
ATOM 578 O O . TYR A 1 74 ? -2.771 -11.605 -8.110 1.00 95.56 74 TYR A O 1
ATOM 586 N N . PHE A 1 75 ? -1.517 -12.414 -6.432 1.00 92.69 75 PHE A N 1
ATOM 587 C CA . PHE A 1 75 ? -2.552 -12.363 -5.391 1.00 92.69 75 PHE A CA 1
ATOM 588 C C . PHE A 1 75 ? -2.226 -11.229 -4.397 1.00 92.69 75 PHE A C 1
ATOM 590 O O . PHE A 1 75 ? -1.571 -11.471 -3.380 1.00 92.69 75 PHE A O 1
ATOM 597 N N . PRO A 1 76 ? -2.575 -9.961 -4.688 1.00 95.44 76 PRO A N 1
ATOM 598 C CA . PRO A 1 76 ? -2.246 -8.849 -3.809 1.00 95.44 76 PRO A CA 1
ATOM 599 C C . PRO A 1 76 ? -3.262 -8.709 -2.663 1.00 95.44 76 PRO A C 1
ATOM 601 O O . PRO A 1 76 ? -4.457 -8.529 -2.888 1.00 95.44 76 PRO A O 1
ATOM 604 N N . ILE A 1 77 ? -2.763 -8.709 -1.425 1.00 95.62 77 ILE A N 1
ATOM 605 C CA . ILE A 1 77 ? -3.526 -8.368 -0.215 1.00 95.62 77 ILE A CA 1
ATOM 606 C C . ILE A 1 77 ? -2.854 -7.171 0.450 1.00 95.62 77 ILE A C 1
ATOM 608 O O . ILE A 1 77 ? -1.642 -7.180 0.676 1.00 95.62 77 ILE A O 1
ATOM 612 N N . LEU A 1 78 ? -3.635 -6.150 0.796 1.00 95.94 78 LEU A N 1
ATOM 613 C CA . LEU A 1 78 ? -3.170 -5.006 1.569 1.00 95.94 78 LEU A CA 1
ATOM 614 C C . LEU A 1 78 ? -3.750 -5.057 2.984 1.00 95.94 78 LEU A C 1
ATOM 616 O O . LEU A 1 78 ? -4.955 -4.922 3.177 1.00 95.94 78 LEU A O 1
ATOM 620 N N . LEU A 1 79 ? -2.868 -5.224 3.971 1.00 96.38 79 LEU A N 1
ATOM 621 C CA . LEU A 1 79 ? -3.199 -5.197 5.396 1.00 96.38 79 LEU A CA 1
ATOM 622 C C . LEU A 1 79 ? -2.880 -3.815 5.972 1.00 96.38 79 LEU A C 1
ATOM 624 O O . LEU A 1 79 ? -1.733 -3.366 5.923 1.00 96.38 79 LEU A O 1
ATOM 628 N N . LEU A 1 80 ? -3.881 -3.135 6.530 1.00 95.19 80 LEU A N 1
ATOM 629 C CA . LEU A 1 80 ? -3.741 -1.788 7.085 1.00 95.19 80 LEU A CA 1
ATOM 630 C C . LEU A 1 80 ? -4.020 -1.782 8.585 1.00 95.19 80 LEU A C 1
ATOM 632 O O . LEU A 1 80 ? -5.118 -2.094 9.025 1.00 95.19 80 LEU A O 1
ATOM 636 N N . GLY A 1 81 ? -3.029 -1.378 9.380 1.00 94.38 81 GLY A N 1
ATOM 637 C CA . GLY A 1 81 ? -3.183 -1.186 10.819 1.00 94.38 81 GLY A CA 1
ATOM 638 C C . GLY A 1 81 ? -3.615 0.245 11.115 1.00 94.38 81 GLY A C 1
ATOM 639 O O . GLY A 1 81 ? -2.846 1.184 10.917 1.00 94.38 81 GLY A O 1
ATOM 640 N N . LYS A 1 82 ? -4.832 0.434 11.623 1.00 90.81 82 LYS A N 1
ATOM 641 C CA . LYS A 1 82 ? -5.375 1.745 11.981 1.00 90.81 82 LYS A CA 1
ATOM 642 C C . LYS A 1 82 ? -5.381 1.934 13.490 1.00 90.81 82 LYS A C 1
ATOM 644 O O . LYS A 1 82 ? -5.977 1.154 14.231 1.00 90.81 82 LYS A O 1
ATOM 649 N N . LYS A 1 83 ? -4.753 3.017 13.950 1.00 91.06 83 LYS A N 1
ATOM 650 C CA . LYS A 1 83 ? -4.769 3.397 15.364 1.00 91.06 83 LYS A CA 1
ATOM 651 C C . LYS A 1 83 ? -6.192 3.763 15.799 1.00 91.06 83 LYS A C 1
ATOM 653 O O . LYS A 1 83 ? -6.841 4.618 15.196 1.00 91.06 83 LYS A O 1
ATOM 658 N N . ARG A 1 84 ? -6.654 3.129 16.870 1.00 89.38 84 ARG A N 1
ATOM 659 C CA . ARG A 1 84 ? -7.840 3.471 17.665 1.00 89.38 84 ARG A CA 1
ATOM 660 C C . ARG A 1 84 ? -7.379 4.042 19.011 1.00 89.38 84 ARG A C 1
ATOM 662 O O . ARG A 1 84 ? -6.185 4.228 19.232 1.00 89.38 84 ARG A O 1
ATOM 669 N N . ARG A 1 85 ? -8.320 4.356 19.909 1.00 86.75 85 ARG A N 1
ATOM 670 C CA . ARG A 1 85 ? -8.031 5.048 21.180 1.00 86.75 85 ARG A CA 1
ATOM 671 C C . ARG A 1 85 ? -6.910 4.365 21.983 1.00 86.75 85 ARG A C 1
ATOM 673 O O . ARG A 1 85 ? -5.914 5.014 22.273 1.00 86.75 85 ARG A O 1
ATOM 680 N N . ASN A 1 86 ? -7.042 3.059 22.242 1.00 86.19 86 ASN A N 1
ATOM 681 C CA . ASN A 1 86 ? -6.105 2.273 23.066 1.00 86.19 86 ASN A CA 1
ATOM 682 C C . ASN A 1 86 ? -5.564 1.013 22.358 1.00 86.19 86 ASN A C 1
ATOM 684 O O . ASN A 1 86 ? -4.940 0.156 22.983 1.00 86.19 86 ASN A O 1
ATOM 688 N N . SER A 1 87 ? -5.845 0.853 21.068 1.00 90.69 87 SER A N 1
ATOM 689 C CA . SER A 1 87 ? -5.493 -0.343 20.299 1.00 90.69 87 SER A CA 1
ATOM 690 C C . SER A 1 87 ? -5.315 -0.011 18.823 1.00 90.69 87 SER A C 1
ATOM 692 O O . SER A 1 87 ? -5.635 1.090 18.380 1.00 90.69 87 SER A O 1
ATOM 694 N N . TYR A 1 88 ? -4.811 -0.967 18.055 1.00 92.75 88 TYR A N 1
ATOM 695 C CA . TYR A 1 88 ? -4.831 -0.934 16.598 1.00 92.75 88 TYR A CA 1
ATOM 696 C C . TYR A 1 88 ? -5.857 -1.943 16.080 1.00 92.75 88 TYR A C 1
ATOM 698 O O . TYR A 1 88 ? -5.930 -3.059 16.591 1.00 92.75 88 TYR A O 1
ATOM 706 N N . SER A 1 89 ? -6.651 -1.541 15.091 1.00 93.00 89 SER A N 1
ATOM 707 C CA . SER A 1 89 ? -7.531 -2.430 14.325 1.00 93.00 89 SER A CA 1
ATOM 708 C C . SER A 1 89 ? -6.924 -2.678 12.949 1.00 93.00 89 SER A C 1
ATOM 710 O O . SER A 1 89 ? -6.339 -1.754 12.385 1.00 93.00 89 SER A O 1
ATOM 712 N N . ALA A 1 90 ? -7.085 -3.874 12.400 1.00 96.12 90 ALA A N 1
ATOM 713 C CA . ALA A 1 90 ? -6.676 -4.186 11.038 1.00 96.12 90 ALA A CA 1
ATOM 714 C C . ALA A 1 90 ? -7.842 -4.072 10.053 1.00 96.12 90 ALA A C 1
ATOM 716 O O . ALA A 1 90 ? -8.951 -4.514 10.347 1.00 96.12 90 ALA A O 1
ATOM 717 N N . ASP A 1 91 ? -7.543 -3.553 8.870 1.00 94.81 91 ASP A N 1
ATOM 718 C CA . ASP A 1 91 ? -8.386 -3.630 7.684 1.00 94.81 91 ASP A CA 1
ATOM 719 C C . ASP A 1 91 ? -7.661 -4.466 6.617 1.00 94.81 91 ASP A C 1
ATOM 721 O O . ASP A 1 91 ? -6.431 -4.417 6.505 1.00 94.81 91 ASP A O 1
ATOM 725 N N . VAL A 1 92 ? -8.423 -5.235 5.841 1.00 95.56 92 VAL A N 1
ATOM 726 C CA . VAL A 1 92 ? -7.935 -6.015 4.696 1.00 95.56 92 VAL A CA 1
ATOM 727 C C . VAL A 1 92 ? -8.556 -5.412 3.446 1.00 95.56 92 VAL A C 1
ATOM 729 O O . VAL A 1 92 ? -9.762 -5.188 3.412 1.00 95.56 92 VAL A O 1
ATOM 732 N N . LEU A 1 93 ? -7.735 -5.138 2.437 1.00 94.38 93 LEU A N 1
ATOM 733 C CA . LEU A 1 93 ? -8.175 -4.682 1.123 1.00 94.38 93 LEU A CA 1
ATOM 734 C C . LEU A 1 93 ? -7.612 -5.616 0.049 1.00 94.38 93 LEU A C 1
ATOM 736 O O . LEU A 1 93 ? -6.425 -5.953 0.075 1.00 94.38 93 LEU A O 1
ATOM 740 N N . THR A 1 94 ? -8.454 -5.998 -0.907 1.00 95.00 94 THR A N 1
ATOM 741 C CA . THR A 1 94 ? -8.092 -6.833 -2.061 1.00 95.00 94 THR A CA 1
ATOM 742 C C . THR A 1 94 ? -8.467 -6.151 -3.373 1.00 95.00 94 THR A C 1
ATOM 744 O O . THR A 1 94 ? -9.081 -5.083 -3.389 1.00 95.00 94 THR A O 1
ATOM 747 N N . SER A 1 95 ? -8.046 -6.751 -4.488 1.00 94.06 95 SER A N 1
ATOM 748 C CA . SER A 1 95 ? -8.514 -6.362 -5.820 1.00 94.06 95 SER A CA 1
ATOM 749 C C . SER A 1 95 ? -9.990 -6.721 -6.022 1.00 94.06 95 SER A C 1
ATOM 751 O O . SER A 1 95 ? -10.469 -7.711 -5.479 1.00 94.06 95 SER A O 1
ATOM 753 N N . ILE A 1 96 ? -10.682 -5.982 -6.892 1.00 90.50 96 ILE A N 1
ATOM 754 C CA . ILE A 1 96 ? -12.059 -6.270 -7.328 1.00 90.50 96 ILE A CA 1
ATOM 755 C C . ILE A 1 96 ? -12.188 -7.684 -7.912 1.00 90.50 96 ILE A C 1
ATOM 757 O O . ILE A 1 96 ? -13.202 -8.350 -7.720 1.00 90.50 96 ILE A O 1
ATOM 761 N N . GLN A 1 97 ? -11.163 -8.156 -8.622 1.00 87.06 97 GLN A N 1
ATOM 762 C CA . GLN A 1 97 ? -11.174 -9.476 -9.260 1.00 87.06 97 GLN A CA 1
ATOM 763 C C . GLN A 1 97 ? -10.867 -10.613 -8.277 1.00 87.06 97 GLN A C 1
ATOM 765 O O . GLN A 1 97 ? -10.883 -11.780 -8.663 1.00 87.06 97 GLN A O 1
ATOM 770 N N . MET A 1 98 ? -10.569 -10.290 -7.015 1.00 86.75 98 MET A N 1
ATOM 771 C CA . MET A 1 98 ? -10.110 -11.247 -6.017 1.00 86.75 98 MET A CA 1
ATOM 772 C C . MET A 1 98 ? -10.904 -11.098 -4.727 1.00 86.75 98 MET A C 1
ATOM 774 O O . MET A 1 98 ? -10.703 -10.165 -3.947 1.00 86.75 98 MET A O 1
ATOM 778 N N . LYS A 1 99 ? -11.782 -12.068 -4.480 1.00 85.38 99 LYS A N 1
ATOM 779 C CA . LYS A 1 99 ? -12.506 -12.174 -3.219 1.00 85.38 99 LYS A CA 1
ATOM 780 C C . LYS A 1 99 ? -11.795 -13.172 -2.305 1.00 85.38 99 LYS A C 1
ATOM 782 O O . LYS A 1 99 ? -11.558 -14.312 -2.699 1.00 85.38 99 LYS A O 1
ATOM 787 N N . LEU A 1 100 ? -11.445 -12.730 -1.100 1.00 90.44 100 LEU A N 1
ATOM 788 C CA . LEU A 1 100 ? -11.024 -13.627 -0.026 1.00 90.44 100 LEU A CA 1
ATOM 789 C C . LEU A 1 100 ? -12.248 -14.345 0.542 1.00 90.44 100 LEU A C 1
ATOM 791 O O . LEU A 1 100 ? -13.342 -13.787 0.577 1.00 90.44 100 LEU A O 1
ATOM 795 N N . ASP A 1 101 ? -12.053 -15.578 0.999 1.00 94.00 101 ASP A N 1
ATOM 796 C CA . ASP A 1 101 ? -13.041 -16.227 1.854 1.00 94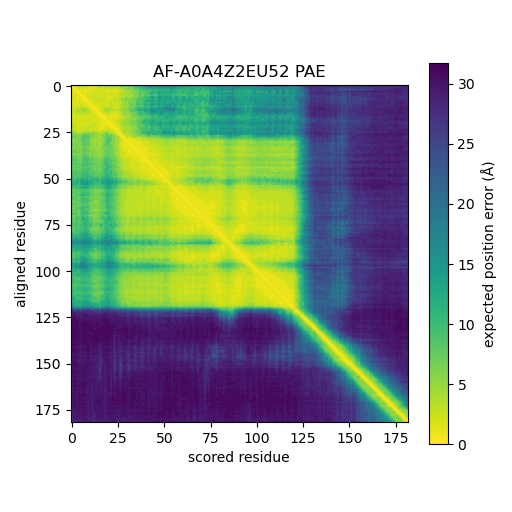.00 101 ASP A CA 1
ATOM 797 C C . ASP A 1 101 ? -13.249 -15.391 3.126 1.00 94.00 101 ASP A C 1
ATOM 799 O O . ASP A 1 101 ? -12.278 -14.913 3.720 1.00 94.00 101 ASP A O 1
ATOM 803 N N . ASP A 1 102 ? -14.505 -15.226 3.542 1.00 93.81 102 ASP A N 1
ATOM 804 C CA . ASP A 1 102 ? -14.864 -14.321 4.635 1.00 93.81 102 ASP A CA 1
ATOM 805 C C . ASP A 1 102 ? -14.165 -14.734 5.951 1.00 93.81 102 ASP A C 1
ATOM 807 O O . ASP A 1 102 ? -13.669 -13.880 6.689 1.00 93.81 102 ASP A O 1
ATOM 811 N N . ARG A 1 103 ? -14.010 -16.045 6.212 1.00 95.81 103 ARG A N 1
ATOM 812 C CA . ARG A 1 103 ? -13.297 -16.537 7.407 1.00 95.81 103 ARG A CA 1
ATOM 813 C C . ARG A 1 103 ? -11.806 -16.254 7.321 1.00 95.81 103 ARG A C 1
ATOM 815 O O . ARG A 1 103 ? -11.176 -15.915 8.323 1.00 95.81 103 ARG A O 1
ATOM 822 N N . LEU A 1 104 ? -11.215 -16.416 6.139 1.00 94.44 104 LEU A N 1
ATOM 823 C CA . LEU A 1 104 ? -9.805 -16.098 5.929 1.00 94.44 104 LEU A CA 1
ATOM 824 C C . LEU A 1 104 ? -9.544 -14.599 6.117 1.00 94.44 104 LEU A C 1
ATOM 826 O O . LEU A 1 104 ? -8.557 -14.229 6.753 1.00 94.44 104 LEU A O 1
ATOM 830 N N . GLU A 1 105 ? -10.426 -13.740 5.608 1.00 95.25 105 GLU A N 1
ATOM 831 C CA . GLU A 1 105 ? -10.329 -12.293 5.793 1.00 95.25 105 GLU A CA 1
ATOM 832 C C . GLU A 1 105 ? -10.388 -11.906 7.279 1.00 95.25 105 GLU A C 1
ATOM 834 O O . GLU A 1 105 ? -9.544 -11.141 7.756 1.00 95.25 105 GLU A O 1
ATOM 839 N N . GLU A 1 106 ? -11.338 -12.466 8.032 1.00 95.94 106 GLU A N 1
ATOM 840 C CA . GLU A 1 106 ? -11.450 -12.255 9.479 1.00 95.94 106 GLU A CA 1
ATOM 841 C C . GLU A 1 106 ? -10.202 -12.733 10.230 1.00 95.94 106 GLU A C 1
ATOM 843 O O . GLU A 1 106 ? -9.659 -12.000 11.063 1.00 95.94 106 GLU A O 1
ATOM 848 N N . ASN A 1 107 ? -9.684 -13.915 9.886 1.00 96.94 107 ASN A N 1
ATOM 849 C CA . ASN A 1 107 ? -8.459 -14.451 10.478 1.00 96.94 107 ASN A CA 1
ATOM 850 C C . ASN A 1 107 ? -7.251 -13.543 10.209 1.00 96.94 107 ASN A C 1
ATOM 852 O O . ASN A 1 107 ? -6.462 -13.270 11.116 1.00 96.94 107 ASN A O 1
ATOM 856 N N . LEU A 1 108 ? -7.112 -13.029 8.982 1.00 96.75 108 LEU A N 1
ATOM 857 C CA . LEU A 1 108 ? -6.051 -12.082 8.631 1.00 96.75 108 LEU A CA 1
ATOM 858 C C . LEU A 1 108 ? -6.170 -10.783 9.435 1.00 96.75 108 LEU A C 1
ATOM 860 O O . LEU A 1 108 ? -5.161 -10.285 9.943 1.00 96.75 108 LEU A O 1
ATOM 864 N N . LYS A 1 109 ? -7.390 -10.254 9.597 1.00 96.56 109 LYS A N 1
ATOM 865 C CA . LYS A 1 109 ? -7.644 -9.066 10.427 1.00 96.56 109 LYS A CA 1
ATOM 866 C C . LYS A 1 109 ? -7.253 -9.305 11.881 1.00 96.56 109 LYS A C 1
ATOM 868 O O . LYS A 1 109 ? -6.578 -8.457 12.470 1.00 96.56 109 LYS A O 1
ATOM 873 N N . ASP A 1 110 ? -7.645 -10.431 12.466 1.00 96.12 110 ASP A N 1
ATOM 874 C CA . ASP A 1 110 ? -7.348 -10.744 13.865 1.00 96.12 110 ASP A CA 1
ATOM 875 C C . ASP A 1 110 ? -5.838 -10.912 14.100 1.00 96.12 110 ASP A C 1
ATOM 877 O O . ASP A 1 110 ? -5.254 -10.229 14.951 1.00 96.12 110 ASP A O 1
ATOM 881 N N . ILE A 1 111 ? -5.175 -11.737 13.282 1.00 97.00 111 ILE A N 1
ATOM 882 C CA . ILE A 1 111 ? -3.728 -11.973 13.369 1.00 97.00 111 ILE A CA 1
ATOM 883 C C . ILE A 1 111 ? -2.965 -10.658 13.204 1.00 97.00 111 ILE A C 1
ATOM 885 O O . ILE A 1 111 ? -2.115 -10.322 14.033 1.00 97.00 111 ILE A O 1
ATOM 889 N N . PHE A 1 112 ? -3.284 -9.871 12.175 1.00 97.12 112 PHE A N 1
ATOM 890 C CA . PHE A 1 112 ? -2.573 -8.622 11.930 1.00 97.12 112 PHE A CA 1
ATOM 891 C C . PHE A 1 112 ? -2.837 -7.586 13.025 1.00 97.12 112 PHE A C 1
ATOM 893 O O . PHE A 1 112 ? -1.906 -6.919 13.479 1.00 97.12 112 PHE A O 1
ATOM 900 N N . SER A 1 113 ? -4.071 -7.497 13.534 1.00 95.81 113 SER A N 1
ATOM 901 C CA . SER A 1 113 ? -4.388 -6.642 14.683 1.00 95.81 113 SER A CA 1
ATOM 902 C C . SER A 1 113 ? -3.537 -7.021 15.892 1.00 95.81 113 SER A C 1
ATOM 904 O O . SER A 1 113 ? -2.949 -6.140 16.522 1.00 95.81 113 SER A O 1
ATOM 906 N N . LYS A 1 114 ? -3.413 -8.315 16.212 1.00 95.25 114 LYS A N 1
ATOM 907 C CA . LYS A 1 114 ? -2.565 -8.801 17.313 1.00 95.25 114 LYS A CA 1
ATOM 908 C C . LYS A 1 114 ? -1.100 -8.419 17.106 1.00 95.25 114 LYS A C 1
ATOM 910 O O . LYS A 1 114 ? -0.508 -7.839 18.015 1.00 95.25 114 LYS A O 1
ATOM 915 N N . ILE A 1 115 ? -0.546 -8.651 15.913 1.00 95.38 115 ILE A N 1
ATOM 916 C CA . ILE A 1 115 ? 0.842 -8.296 15.564 1.00 95.38 115 ILE A CA 1
ATOM 917 C C . ILE A 1 115 ? 1.095 -6.800 15.777 1.00 95.38 115 ILE A C 1
ATOM 919 O O . ILE A 1 115 ? 2.030 -6.415 16.480 1.00 95.38 115 ILE A O 1
ATOM 923 N N . VAL A 1 116 ? 0.237 -5.945 15.217 1.00 94.56 116 VAL A N 1
ATOM 924 C CA . VAL A 1 116 ? 0.392 -4.487 15.303 1.00 94.56 116 VAL A CA 1
ATOM 925 C C . VAL A 1 116 ? 0.251 -4.008 16.751 1.00 94.56 116 VAL A C 1
ATOM 927 O O . VAL A 1 116 ? 1.043 -3.187 17.215 1.00 94.56 116 VAL A O 1
ATOM 930 N N . ASN A 1 117 ? -0.714 -4.543 17.504 1.00 93.31 117 ASN A N 1
ATOM 931 C CA . ASN A 1 117 ? -0.858 -4.214 18.920 1.00 93.31 117 ASN A CA 1
ATOM 932 C C . ASN A 1 117 ? 0.368 -4.643 19.732 1.00 93.31 117 ASN A C 1
ATOM 934 O O . ASN A 1 117 ? 0.814 -3.864 20.561 1.00 93.31 117 ASN A O 1
ATOM 938 N N . LEU A 1 118 ? 0.932 -5.831 19.503 1.00 93.62 118 LEU A N 1
ATOM 939 C CA . LEU A 1 118 ? 2.144 -6.279 20.197 1.00 93.62 118 LEU A CA 1
ATOM 940 C C . LEU A 1 118 ? 3.344 -5.379 19.885 1.00 93.62 118 LEU A C 1
ATOM 942 O O . LEU A 1 118 ? 4.067 -4.987 20.799 1.00 93.62 118 LEU A O 1
ATOM 946 N N . HIS A 1 119 ? 3.516 -5.001 18.616 1.00 90.81 119 HIS A N 1
ATOM 947 C CA . HIS A 1 119 ? 4.597 -4.119 18.184 1.00 90.81 119 HIS A CA 1
ATOM 948 C C . HIS A 1 119 ? 4.545 -2.752 18.884 1.00 90.81 119 HIS A C 1
ATOM 950 O O . HIS A 1 119 ? 5.566 -2.255 19.349 1.00 90.81 119 HIS A O 1
ATOM 956 N N . PHE A 1 120 ? 3.353 -2.155 19.005 1.00 86.38 120 PHE A N 1
ATOM 957 C CA . PHE A 1 120 ? 3.184 -0.818 19.588 1.00 86.38 120 PHE A CA 1
ATOM 958 C C . PHE A 1 120 ? 2.848 -0.796 21.091 1.00 86.38 120 PHE A C 1
ATOM 960 O O . PHE A 1 120 ? 2.812 0.288 21.670 1.00 86.38 120 PHE A O 1
ATOM 967 N N . LYS A 1 121 ? 2.590 -1.948 21.731 1.00 80.38 121 LYS A N 1
ATOM 968 C CA . LYS A 1 121 ? 2.367 -2.067 23.188 1.00 80.38 121 LYS A CA 1
ATOM 969 C C . LYS A 1 121 ? 3.627 -2.405 23.983 1.00 80.38 121 LYS A C 1
ATOM 971 O O . LYS A 1 121 ? 3.567 -2.332 25.207 1.00 80.38 121 LYS A O 1
ATOM 976 N N . ARG A 1 122 ? 4.744 -2.786 23.347 1.00 61.31 122 ARG A N 1
ATOM 977 C CA . ARG A 1 122 ? 6.002 -3.004 24.079 1.00 61.31 122 ARG A CA 1
ATOM 978 C C . ARG A 1 122 ? 6.366 -1.722 24.844 1.00 61.31 122 ARG A C 1
ATOM 980 O O . ARG A 1 122 ? 6.497 -0.675 24.209 1.00 61.31 122 ARG A O 1
ATOM 987 N N . PRO A 1 123 ? 6.488 -1.768 26.182 1.00 53.66 123 PRO A N 1
ATOM 988 C CA . PRO A 1 123 ? 6.907 -0.603 26.938 1.00 53.66 123 PRO A CA 1
ATOM 989 C C . PRO A 1 123 ? 8.346 -0.255 26.551 1.00 53.66 123 PRO A C 1
ATOM 991 O O . PRO A 1 123 ? 9.204 -1.133 26.481 1.00 53.66 123 PRO A O 1
ATOM 994 N N . ASN A 1 124 ? 8.621 1.035 26.349 1.00 49.00 124 ASN A N 1
ATOM 995 C CA . ASN A 1 124 ? 9.967 1.571 26.528 1.00 49.00 124 ASN A CA 1
ATOM 996 C C . ASN A 1 124 ? 10.345 1.359 28.002 1.00 49.00 124 ASN A C 1
ATOM 998 O O . ASN A 1 124 ? 10.132 2.243 28.828 1.00 49.00 124 ASN A O 1
ATOM 1002 N N . SER A 1 125 ? 10.851 0.183 28.367 1.00 44.56 125 SER A N 1
ATOM 1003 C CA . SER A 1 125 ? 11.471 -0.024 29.673 1.00 44.56 125 SER A CA 1
ATOM 1004 C C . SER A 1 125 ? 12.904 0.503 29.619 1.00 44.56 125 SER A C 1
ATOM 1006 O O . SER A 1 125 ? 13.857 -0.257 29.479 1.00 44.56 125 SER A O 1
ATOM 1008 N N . VAL A 1 126 ? 13.039 1.824 29.721 1.00 43.25 126 VAL A N 1
ATOM 1009 C CA . VAL A 1 126 ? 14.230 2.458 30.293 1.00 43.25 126 VAL A CA 1
ATOM 1010 C C . VAL A 1 126 ? 13.766 3.150 31.574 1.00 43.25 126 VAL A C 1
ATOM 1012 O O . VAL A 1 126 ? 13.159 4.217 31.548 1.00 43.25 126 VAL A O 1
ATOM 1015 N N . THR A 1 127 ? 13.939 2.395 32.660 1.00 37.94 127 THR A N 1
ATOM 1016 C CA . THR A 1 127 ? 14.287 2.813 34.027 1.00 37.94 127 THR A CA 1
ATOM 1017 C C . THR A 1 127 ? 13.652 4.087 34.605 1.00 37.94 127 THR A C 1
ATOM 1019 O O . THR A 1 127 ? 14.094 5.211 34.383 1.00 37.94 127 THR A O 1
ATOM 1022 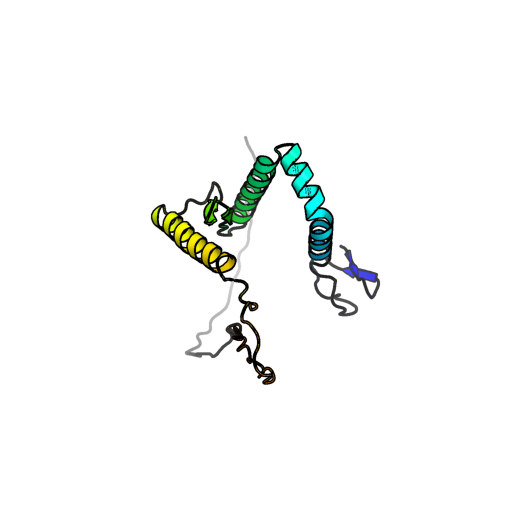N N . LYS A 1 128 ? 12.724 3.875 35.543 1.00 41.31 128 LYS A N 1
ATOM 1023 C CA . LYS A 1 128 ? 12.723 4.605 36.817 1.00 41.31 128 LYS A CA 1
ATOM 1024 C C . LYS A 1 128 ? 12.886 3.588 37.940 1.00 41.31 128 LYS A C 1
ATOM 1026 O O . LYS A 1 128 ? 11.893 3.064 38.425 1.00 41.31 128 LYS A O 1
ATOM 1031 N N . GLU A 1 129 ? 14.126 3.324 38.328 1.00 39.28 129 GLU A N 1
ATOM 1032 C CA . GLU A 1 129 ? 14.426 2.838 39.671 1.00 39.28 129 GLU A CA 1
ATOM 1033 C C . GLU A 1 129 ? 15.552 3.683 40.253 1.00 39.28 129 GLU A C 1
ATOM 1035 O O . GLU A 1 129 ? 16.578 3.939 39.620 1.00 39.28 129 GLU A O 1
ATOM 1040 N N . ASP A 1 130 ? 15.265 4.172 41.450 1.00 39.12 130 ASP A N 1
ATOM 1041 C CA . ASP A 1 130 ? 16.135 4.925 42.326 1.00 39.12 130 ASP A CA 1
ATOM 1042 C C . ASP A 1 130 ? 17.387 4.115 42.694 1.00 39.12 130 ASP A C 1
ATOM 1044 O O . ASP A 1 130 ? 17.312 3.014 43.229 1.00 39.12 130 ASP A O 1
ATOM 1048 N N . SER A 1 131 ? 18.549 4.714 42.444 1.00 43.09 131 SER A N 1
ATOM 1049 C CA . SER A 1 131 ? 19.707 4.747 43.341 1.00 43.09 131 SER A CA 1
ATOM 1050 C C . SER A 1 131 ? 20.024 3.499 44.197 1.00 43.09 131 SER A C 1
ATOM 1052 O O . SER A 1 131 ? 19.798 3.518 45.407 1.00 43.09 131 SER A O 1
ATOM 1054 N N . ARG A 1 132 ? 20.738 2.498 43.646 1.00 40.97 132 ARG A N 1
ATOM 1055 C CA . ARG A 1 132 ? 21.995 1.986 44.256 1.00 40.97 132 ARG A CA 1
ATOM 1056 C C . ARG A 1 132 ? 22.744 0.942 43.414 1.00 40.97 132 ARG A C 1
ATOM 1058 O O . ARG A 1 132 ? 22.246 -0.146 43.167 1.00 40.97 132 ARG A O 1
ATOM 1065 N N . LYS A 1 133 ? 24.028 1.268 43.220 1.00 33.75 133 LYS A N 1
ATOM 1066 C CA . LYS A 1 133 ? 25.199 0.450 42.850 1.00 33.75 133 LYS A CA 1
ATOM 1067 C C . LYS A 1 133 ? 25.332 0.037 41.380 1.00 33.75 133 LYS A C 1
ATOM 1069 O O . LYS A 1 133 ? 24.594 -0.782 40.853 1.00 33.75 133 LYS A O 1
ATOM 1074 N N . GLU A 1 134 ? 26.373 0.615 40.782 1.00 45.34 134 GLU A N 1
ATOM 1075 C CA . GLU A 1 134 ? 27.007 0.236 39.524 1.00 45.34 134 GLU A CA 1
ATOM 1076 C C . GLU A 1 134 ? 27.238 -1.274 39.426 1.00 45.34 134 GLU A C 1
ATOM 1078 O O . GLU A 1 134 ? 27.886 -1.869 40.288 1.00 45.34 134 GLU A O 1
ATOM 1083 N N . GLN A 1 135 ? 26.797 -1.863 38.317 1.00 36.69 135 GLN A N 1
ATOM 1084 C CA . GLN A 1 135 ? 27.472 -2.991 37.687 1.00 36.69 135 GLN A CA 1
ATOM 1085 C C . GLN A 1 135 ? 27.262 -2.908 36.171 1.00 36.69 135 GLN A C 1
ATOM 1087 O O . GLN A 1 135 ? 26.158 -2.664 35.689 1.00 36.69 135 GLN A O 1
ATOM 1092 N N . ALA A 1 136 ? 28.377 -3.027 35.449 1.00 39.34 136 ALA A N 1
ATOM 1093 C CA . ALA A 1 136 ? 28.528 -2.799 34.017 1.00 39.34 136 ALA A CA 1
ATOM 1094 C C . ALA A 1 136 ? 27.557 -3.630 33.148 1.00 39.34 136 ALA A C 1
ATOM 1096 O O . ALA A 1 136 ? 27.230 -4.765 33.511 1.00 39.34 136 ALA A O 1
ATOM 1097 N N . PRO A 1 137 ? 27.122 -3.116 31.980 1.00 40.03 137 PRO A 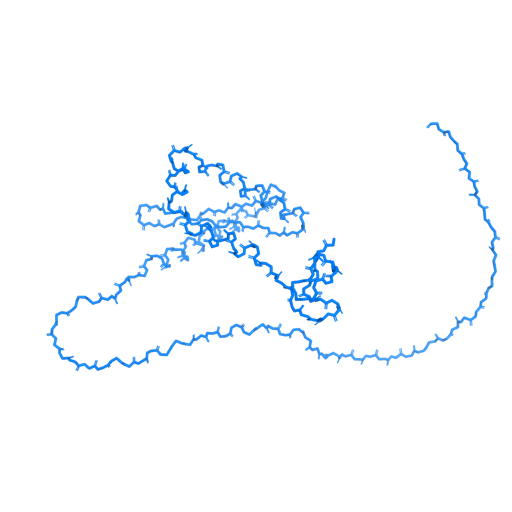N 1
ATOM 1098 C CA . PRO A 1 137 ? 26.206 -3.842 31.112 1.00 40.03 137 PRO A CA 1
ATOM 1099 C C . PRO A 1 137 ? 26.929 -5.022 30.454 1.00 40.03 137 PRO A C 1
ATOM 1101 O O . PRO A 1 137 ? 27.902 -4.840 29.725 1.00 40.03 137 PRO A O 1
ATOM 1104 N N . LYS A 1 138 ? 26.437 -6.242 30.699 1.00 43.81 138 LYS A N 1
ATOM 1105 C CA . LYS A 1 138 ? 26.770 -7.408 29.875 1.00 43.81 138 LYS A CA 1
ATOM 1106 C C . LYS A 1 138 ? 25.988 -7.305 28.569 1.00 43.81 138 LYS A C 1
ATOM 1108 O O . LYS A 1 138 ? 24.763 -7.173 28.595 1.00 43.81 138 LYS A O 1
ATOM 1113 N N . GLU A 1 139 ? 26.710 -7.349 27.455 1.00 41.72 139 GLU A N 1
ATOM 1114 C CA . GLU A 1 139 ? 26.160 -7.429 26.104 1.00 41.72 139 GLU A CA 1
ATOM 1115 C C . GLU A 1 139 ? 25.124 -8.551 26.036 1.00 41.72 139 GLU A C 1
ATOM 1117 O O . GLU A 1 139 ? 25.415 -9.715 26.306 1.00 41.72 139 GLU A O 1
ATOM 1122 N N . THR A 1 140 ? 23.882 -8.190 25.722 1.00 43.50 140 THR A N 1
ATOM 1123 C CA . THR A 1 140 ? 22.859 -9.174 25.383 1.00 43.50 140 THR A CA 1
ATOM 1124 C C . THR A 1 140 ? 22.987 -9.426 23.891 1.00 43.50 140 THR A C 1
ATOM 1126 O O . THR A 1 140 ? 22.633 -8.583 23.068 1.00 43.50 140 THR A O 1
ATOM 1129 N N . GLU A 1 141 ? 23.583 -10.563 23.566 1.00 38.19 141 GLU A N 1
ATOM 1130 C CA . GLU A 1 141 ? 23.775 -11.056 22.212 1.00 38.19 141 GLU A CA 1
ATOM 1131 C C . GLU A 1 141 ? 22.399 -11.299 21.568 1.00 38.19 141 GLU A C 1
ATOM 1133 O O . GLU A 1 141 ? 21.597 -12.110 22.036 1.00 38.19 141 GLU A O 1
ATOM 1138 N N . TYR A 1 142 ? 22.079 -10.542 20.519 1.00 47.75 142 TYR A N 1
ATOM 1139 C CA . TYR A 1 142 ? 20.881 -10.788 19.725 1.00 47.75 142 TYR A CA 1
ATOM 1140 C C . TYR A 1 142 ? 21.183 -11.929 18.757 1.00 47.75 142 TYR A C 1
ATOM 1142 O O . TYR A 1 142 ? 21.975 -11.757 17.832 1.00 47.75 142 TYR A O 1
ATOM 1150 N N . VAL A 1 143 ? 20.520 -13.075 18.925 1.00 39.31 143 VAL A N 1
ATOM 1151 C CA . VAL A 1 143 ? 20.526 -14.127 17.902 1.00 39.31 143 VAL A CA 1
ATOM 1152 C C . VAL A 1 143 ? 19.678 -13.641 16.731 1.00 39.31 143 VAL A C 1
ATOM 1154 O O . VAL A 1 143 ? 18.446 -13.694 16.755 1.00 39.31 143 VAL A O 1
ATOM 1157 N N . VAL A 1 144 ? 20.347 -13.119 15.705 1.00 40.97 144 VAL A N 1
ATOM 1158 C CA . VAL A 1 144 ? 19.760 -12.953 14.378 1.00 40.97 144 VAL A CA 1
ATOM 1159 C C . VAL A 1 144 ? 19.490 -14.361 13.858 1.00 40.97 144 VAL A C 1
ATOM 1161 O O . VAL A 1 144 ? 20.416 -15.123 13.603 1.00 40.97 144 VAL A O 1
ATOM 1164 N N . LEU A 1 145 ? 18.215 -14.739 13.751 1.00 35.09 145 LEU A N 1
ATOM 1165 C CA . LEU A 1 145 ? 17.843 -15.925 12.989 1.00 35.09 145 LEU A CA 1
ATOM 1166 C C . LEU A 1 145 ? 18.111 -15.604 11.520 1.00 35.09 145 LEU A C 1
ATOM 1168 O O . LEU A 1 145 ? 17.309 -14.926 10.873 1.00 35.09 145 LEU A O 1
ATOM 1172 N N . ASP A 1 146 ? 19.256 -16.062 11.018 1.00 35.69 146 ASP A N 1
ATOM 1173 C CA . ASP A 1 146 ? 19.540 -16.083 9.592 1.00 35.69 146 ASP A CA 1
ATOM 1174 C C . ASP A 1 146 ? 18.475 -16.950 8.920 1.00 35.69 146 ASP A C 1
ATOM 1176 O O . ASP A 1 146 ? 18.496 -18.181 8.974 1.00 35.69 146 ASP A O 1
ATOM 1180 N N . ILE A 1 147 ? 17.494 -16.297 8.296 1.00 40.56 147 ILE A N 1
ATOM 1181 C CA . ILE A 1 147 ? 16.591 -16.963 7.365 1.00 40.56 147 ILE A CA 1
ATOM 1182 C C . ILE A 1 147 ? 17.437 -17.266 6.131 1.00 40.56 147 ILE A C 1
ATOM 1184 O O . ILE A 1 147 ? 17.545 -16.451 5.213 1.00 40.56 147 ILE A O 1
ATOM 1188 N N . VAL A 1 148 ? 18.087 -18.428 6.148 1.00 46.03 148 VAL A N 1
ATOM 1189 C CA . VAL A 1 148 ? 18.813 -18.952 4.996 1.00 46.03 148 VAL A CA 1
ATOM 1190 C C . VAL A 1 148 ? 17.794 -19.144 3.868 1.00 46.03 148 VAL A C 1
ATOM 1192 O O . VAL A 1 148 ? 16.805 -19.858 4.058 1.00 46.03 148 VAL A O 1
ATOM 1195 N N . PRO A 1 149 ? 17.976 -18.512 2.696 1.00 41.66 149 PRO A N 1
ATOM 1196 C CA . PRO A 1 149 ? 17.150 -18.827 1.546 1.00 41.66 149 PRO A CA 1
ATOM 1197 C C . PRO A 1 149 ? 17.397 -20.290 1.170 1.00 41.66 149 PRO A C 1
ATOM 1199 O O . PRO A 1 149 ? 18.532 -20.682 0.897 1.00 41.66 149 PRO A O 1
ATOM 1202 N N . VAL A 1 150 ? 16.330 -21.094 1.172 1.00 38.59 150 VAL A N 1
ATOM 1203 C CA . VAL A 1 150 ? 16.358 -22.470 0.668 1.00 38.59 150 VAL A CA 1
ATOM 1204 C C . VAL A 1 150 ? 16.906 -22.428 -0.755 1.00 38.59 150 VAL A C 1
ATOM 1206 O O . VAL A 1 150 ? 16.281 -21.868 -1.657 1.00 38.59 150 VAL A O 1
ATOM 1209 N N . SER A 1 151 ? 18.107 -22.975 -0.928 1.00 40.38 151 SER A N 1
ATOM 1210 C CA . SER A 1 151 ? 18.689 -23.208 -2.241 1.00 40.38 151 SER A CA 1
ATOM 1211 C C . SER A 1 151 ? 17.941 -24.382 -2.852 1.00 40.38 151 SER A C 1
ATOM 1213 O O . SER A 1 151 ? 18.021 -25.505 -2.360 1.00 40.38 151 SER A O 1
ATOM 1215 N N . VAL A 1 152 ? 17.152 -24.096 -3.879 1.00 50.41 152 VAL A N 1
ATOM 1216 C CA . VAL A 1 152 ? 16.685 -25.120 -4.807 1.00 50.41 152 VAL A CA 1
ATOM 1217 C C . VAL A 1 152 ? 17.844 -25.324 -5.771 1.00 50.41 152 VAL A C 1
ATOM 1219 O O . VAL A 1 152 ? 18.249 -24.339 -6.377 1.00 50.41 152 VAL A O 1
AT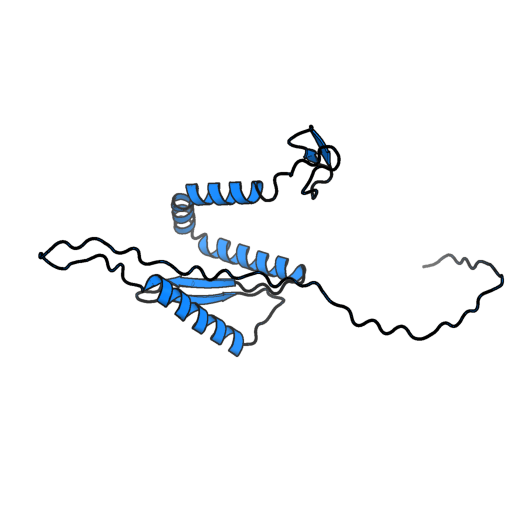OM 1222 N N . ASP A 1 153 ? 18.422 -26.529 -5.758 1.00 36.06 153 ASP A N 1
ATOM 1223 C CA . ASP A 1 153 ? 19.264 -27.195 -6.775 1.00 36.06 153 ASP A CA 1
ATOM 1224 C C . ASP A 1 153 ? 20.232 -28.131 -6.017 1.00 36.06 153 ASP A C 1
ATOM 1226 O O . ASP A 1 153 ? 21.028 -27.670 -5.207 1.00 36.06 153 ASP A O 1
ATOM 1230 N N . GLY A 1 154 ? 20.263 -29.454 -6.158 1.00 37.50 154 GLY A N 1
ATOM 1231 C CA . GLY A 1 154 ? 19.574 -30.413 -7.014 1.00 37.50 154 GLY A CA 1
ATOM 1232 C C . GLY A 1 154 ? 20.311 -31.761 -6.882 1.00 37.50 154 GLY A C 1
ATOM 1233 O O . GLY A 1 154 ? 21.510 -31.772 -6.617 1.00 37.50 154 GLY A O 1
ATOM 1234 N N . ALA A 1 155 ? 19.612 -32.887 -7.031 1.00 30.42 155 ALA A N 1
ATOM 1235 C CA . ALA A 1 155 ? 20.176 -34.201 -7.383 1.00 30.42 155 ALA A CA 1
ATOM 1236 C C . ALA A 1 155 ? 18.989 -35.126 -7.715 1.00 30.42 155 ALA A C 1
ATOM 1238 O O . ALA A 1 155 ? 18.218 -35.485 -6.834 1.00 30.42 155 ALA A O 1
ATOM 1239 N N . ASN A 1 156 ? 18.621 -35.261 -8.987 1.00 29.78 156 ASN A N 1
ATOM 1240 C CA . ASN A 1 156 ? 19.152 -36.265 -9.912 1.00 29.78 156 ASN A CA 1
ATOM 1241 C C . ASN A 1 156 ? 18.745 -37.691 -9.492 1.00 29.78 156 ASN A C 1
ATOM 1243 O O . ASN A 1 156 ? 19.441 -38.342 -8.719 1.00 29.78 156 ASN A O 1
ATOM 1247 N N . VAL A 1 157 ? 17.612 -38.159 -10.021 1.00 31.52 157 VAL A N 1
ATOM 1248 C CA . VAL A 1 157 ? 17.394 -39.586 -10.281 1.00 31.52 157 VAL A CA 1
ATOM 1249 C C . VAL A 1 157 ? 17.350 -39.721 -11.793 1.00 31.52 157 VAL A C 1
ATOM 1251 O O . VAL A 1 157 ? 16.384 -39.331 -12.444 1.00 31.52 157 VAL A O 1
ATOM 1254 N N . SER A 1 158 ? 18.465 -40.193 -12.328 1.00 33.62 158 SER A N 1
ATOM 1255 C CA . SER A 1 158 ? 18.591 -40.758 -13.657 1.00 33.62 158 SER A CA 1
ATOM 1256 C C . SER A 1 158 ? 17.933 -42.140 -13.653 1.00 33.62 158 SER A C 1
ATOM 1258 O O . SER A 1 158 ? 18.384 -43.029 -12.936 1.00 33.62 158 SER A O 1
ATOM 1260 N N . GLU A 1 159 ? 16.911 -42.327 -14.479 1.00 34.31 159 GLU A N 1
ATOM 1261 C CA . GLU A 1 159 ? 16.596 -43.626 -15.076 1.00 34.31 159 GLU A CA 1
ATOM 1262 C C . GLU A 1 159 ? 16.685 -43.444 -16.593 1.00 34.31 159 GLU A C 1
ATOM 1264 O O . GLU A 1 159 ? 15.814 -42.847 -17.222 1.00 34.31 159 GLU A O 1
ATOM 1269 N N . GLU A 1 160 ? 17.798 -43.903 -17.163 1.00 32.88 160 GLU A N 1
ATOM 1270 C CA . GLU A 1 160 ? 17.907 -44.233 -18.581 1.00 32.88 160 GLU A CA 1
ATOM 1271 C C . GLU A 1 160 ? 17.511 -45.701 -18.739 1.00 32.88 160 GLU A C 1
ATOM 1273 O O . GLU A 1 160 ? 18.181 -46.562 -18.170 1.00 32.88 160 GLU A O 1
ATOM 1278 N N . ILE A 1 161 ? 16.478 -45.991 -19.536 1.00 31.27 161 ILE A N 1
ATOM 1279 C CA . ILE A 1 161 ? 16.357 -47.260 -20.264 1.00 31.27 161 ILE A CA 1
ATOM 1280 C C . ILE A 1 161 ? 15.833 -46.983 -21.687 1.00 31.27 161 ILE A C 1
ATOM 1282 O O . ILE A 1 161 ? 14.742 -46.448 -21.868 1.00 31.27 161 ILE A O 1
ATOM 1286 N N . SER A 1 162 ? 16.686 -47.400 -22.632 1.00 31.59 162 SER A N 1
ATOM 1287 C CA . SER A 1 162 ? 16.518 -47.852 -24.026 1.00 31.59 162 SER A CA 1
ATOM 1288 C C . SER A 1 162 ? 15.995 -46.925 -25.133 1.00 31.59 162 SER A C 1
ATOM 1290 O O . SER A 1 162 ? 14.813 -46.600 -25.215 1.00 31.59 162 SER A O 1
ATOM 1292 N N . GLU A 1 163 ? 16.936 -46.638 -26.042 1.00 32.72 163 GLU A N 1
ATOM 1293 C CA . GLU A 1 163 ? 16.853 -46.745 -27.508 1.00 32.72 163 GLU A CA 1
ATOM 1294 C C . GLU A 1 163 ? 15.574 -47.375 -28.082 1.00 32.72 163 GLU A C 1
ATOM 1296 O O . GLU A 1 163 ? 15.246 -48.511 -27.760 1.00 32.72 163 GLU A O 1
ATOM 1301 N N . ASP A 1 164 ? 14.968 -46.685 -29.051 1.00 30.05 164 ASP A N 1
ATOM 1302 C CA . ASP A 1 164 ? 14.758 -47.283 -30.369 1.00 30.05 164 ASP A CA 1
ATOM 1303 C C . ASP A 1 164 ? 14.833 -46.211 -31.464 1.00 30.05 164 ASP A C 1
ATOM 1305 O O . ASP A 1 164 ? 14.343 -45.086 -31.343 1.00 30.05 164 ASP A O 1
ATOM 1309 N N . THR A 1 165 ? 15.556 -46.585 -32.510 1.00 32.94 165 THR A N 1
ATOM 1310 C CA . THR A 1 165 ? 15.887 -45.825 -33.715 1.00 32.94 165 THR A CA 1
ATOM 1311 C C . THR A 1 165 ? 14.792 -46.059 -34.751 1.00 32.94 165 THR A C 1
ATOM 1313 O O . THR A 1 165 ? 14.388 -47.203 -34.886 1.00 32.94 165 THR A O 1
ATOM 1316 N N . GLU A 1 166 ? 14.363 -45.033 -35.501 1.00 33.00 166 GLU A N 1
ATOM 1317 C CA . GLU A 1 166 ? 14.017 -45.119 -36.940 1.00 33.00 166 GLU A CA 1
ATOM 1318 C C . GLU A 1 166 ? 13.481 -43.770 -37.489 1.00 33.00 166 GLU A C 1
ATOM 1320 O O . GLU A 1 166 ? 12.370 -43.335 -37.205 1.00 33.00 166 GLU A O 1
ATOM 1325 N N . GLU A 1 167 ? 14.285 -43.120 -38.332 1.00 37.34 167 GLU A N 1
ATOM 1326 C CA . GLU A 1 167 ? 13.851 -42.368 -39.528 1.00 37.34 167 GLU A CA 1
ATOM 1327 C C . GLU A 1 167 ? 14.430 -43.145 -40.739 1.00 37.34 167 GLU A C 1
ATOM 1329 O O . GLU A 1 167 ? 15.448 -43.816 -40.517 1.00 37.34 167 GLU A O 1
ATOM 1334 N N . PRO A 1 168 ? 13.913 -43.077 -42.001 1.00 42.62 168 PRO A N 1
ATOM 1335 C CA . PRO A 1 168 ? 13.493 -41.837 -42.691 1.00 42.62 168 PRO A CA 1
ATOM 1336 C C . PRO A 1 168 ? 12.415 -41.940 -43.822 1.00 42.62 168 PRO A C 1
ATOM 1338 O O . PRO A 1 168 ? 12.059 -43.015 -44.295 1.00 42.62 168 PRO A O 1
ATOM 1341 N N . GLY A 1 169 ? 12.019 -40.772 -44.369 1.00 29.75 169 GLY A N 1
ATOM 1342 C CA . GLY A 1 169 ? 11.517 -40.571 -45.756 1.00 29.75 169 GLY A CA 1
ATOM 1343 C C . GLY A 1 169 ? 9.994 -40.704 -45.966 1.00 29.75 169 GLY A C 1
ATOM 1344 O O . GLY A 1 169 ? 9.353 -41.515 -45.326 1.00 29.75 169 GLY A O 1
ATOM 1345 N N . GLU A 1 170 ? 9.286 -39.979 -46.840 1.00 35.78 170 GLU A N 1
ATOM 1346 C CA . GLU A 1 170 ? 9.607 -39.077 -47.952 1.00 35.78 170 GLU A CA 1
ATOM 1347 C C . GLU A 1 170 ? 8.359 -38.219 -48.323 1.00 35.78 170 GLU A C 1
ATOM 1349 O O . GLU A 1 170 ? 7.237 -38.707 -48.275 1.00 35.78 170 GLU A O 1
ATOM 1354 N N . LYS A 1 171 ? 8.613 -36.984 -48.803 1.00 33.78 171 LYS A N 1
ATOM 1355 C CA . LYS A 1 171 ? 7.966 -36.242 -49.925 1.00 33.78 171 LYS A CA 1
ATOM 1356 C C . LYS A 1 171 ? 6.448 -35.928 -49.938 1.00 33.78 171 LYS A C 1
ATOM 1358 O O . LYS A 1 171 ? 5.610 -36.815 -49.963 1.00 33.78 171 LYS A O 1
ATOM 1363 N N . GLY A 1 172 ? 6.124 -34.651 -50.224 1.00 30.31 172 GLY A N 1
ATOM 1364 C CA . GLY A 1 172 ? 4.949 -34.296 -51.054 1.00 30.31 172 GLY A CA 1
ATOM 1365 C C . GLY A 1 172 ? 4.161 -33.017 -50.711 1.00 30.31 172 GLY A C 1
ATOM 1366 O O . GLY A 1 172 ? 3.137 -33.080 -50.050 1.00 30.31 172 GLY A O 1
ATOM 1367 N N . ILE A 1 173 ? 4.615 -31.871 -51.230 1.00 33.06 173 ILE A N 1
ATOM 1368 C CA . ILE A 1 173 ? 3.934 -30.555 -51.448 1.00 33.06 173 ILE A CA 1
ATOM 1369 C C . ILE A 1 173 ? 2.684 -30.746 -52.386 1.00 33.06 173 ILE A C 1
ATOM 1371 O O . ILE A 1 173 ? 2.700 -31.797 -53.030 1.00 33.06 173 ILE A O 1
ATOM 1375 N N . PRO A 1 174 ? 1.670 -29.841 -52.633 1.00 44.12 174 PRO A N 1
ATOM 1376 C CA . PRO A 1 174 ? 1.482 -28.391 -52.337 1.00 44.12 174 PRO A CA 1
ATOM 1377 C C . PRO A 1 174 ? 0.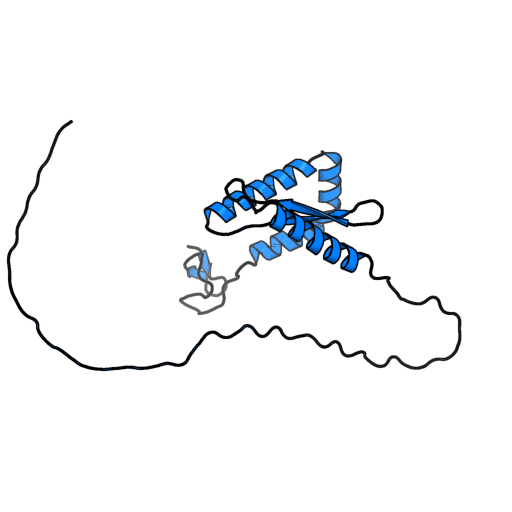064 -27.861 -51.930 1.00 44.12 174 PRO A C 1
ATOM 1379 O O . PRO A 1 174 ? -0.949 -28.530 -52.066 1.00 44.12 174 PRO A O 1
ATOM 1382 N N . ILE A 1 175 ? 0.048 -26.559 -51.573 1.00 36.59 175 ILE A N 1
ATOM 1383 C CA . ILE A 1 175 ? -0.854 -25.437 -51.974 1.00 36.59 175 ILE A CA 1
ATOM 1384 C C . ILE A 1 175 ? -2.385 -25.627 -51.926 1.00 36.59 175 ILE A C 1
ATOM 1386 O O . ILE A 1 175 ? -2.972 -26.388 -52.685 1.00 36.59 175 ILE A O 1
ATOM 1390 N N . GLY A 1 176 ? -3.045 -24.722 -51.192 1.00 34.78 176 GLY A N 1
ATOM 1391 C CA . GLY A 1 176 ? -4.454 -24.375 -51.382 1.00 34.78 176 GLY A CA 1
ATOM 1392 C C . GLY A 1 176 ? -4.743 -22.946 -50.924 1.00 34.78 176 GLY A C 1
ATOM 1393 O O . GLY A 1 176 ? -5.031 -22.701 -49.759 1.00 34.78 176 GLY A O 1
ATOM 1394 N N . THR A 1 177 ? -4.638 -21.994 -51.848 1.00 38.81 177 THR A N 1
ATOM 1395 C CA . THR A 1 177 ? -5.244 -20.660 -51.747 1.00 38.81 177 THR A CA 1
ATOM 1396 C C . THR A 1 177 ? -6.765 -20.775 -51.710 1.00 38.81 177 THR A C 1
ATOM 1398 O O . THR A 1 177 ? -7.320 -21.507 -52.527 1.00 38.81 177 THR A O 1
ATOM 1401 N N . ASN A 1 178 ? -7.449 -19.963 -50.899 1.00 36.34 178 ASN A N 1
ATOM 1402 C CA . ASN A 1 178 ? -8.650 -19.309 -51.410 1.00 36.34 178 ASN A CA 1
ATOM 1403 C C . ASN A 1 178 ? -8.971 -17.982 -50.724 1.00 36.34 178 ASN A C 1
ATOM 1405 O O . ASN A 1 178 ? -8.813 -17.792 -49.521 1.00 36.34 178 ASN A O 1
ATOM 1409 N N . THR A 1 179 ? -9.397 -17.080 -51.590 1.00 35.81 179 THR A N 1
ATOM 1410 C CA . THR A 1 179 ? -9.731 -15.676 -51.408 1.00 35.81 179 THR A CA 1
ATOM 1411 C C . THR A 1 179 ? -11.247 -15.528 -51.177 1.00 35.81 179 THR A C 1
ATOM 1413 O O . THR A 1 179 ? -12.013 -16.366 -51.641 1.00 35.81 179 THR A O 1
ATOM 1416 N N . LEU A 1 180 ? -11.640 -14.370 -50.622 1.00 35.91 180 LEU A N 1
ATOM 1417 C CA . LEU A 1 180 ? -12.860 -13.577 -50.905 1.00 35.91 180 LEU A CA 1
ATOM 1418 C C . LEU A 1 180 ? -14.209 -13.873 -50.195 1.00 35.91 180 LEU A C 1
ATOM 1420 O O . LEU A 1 180 ? -14.736 -14.977 -50.246 1.00 35.91 180 LEU A O 1
ATOM 1424 N N . LEU A 1 181 ? -14.798 -12.738 -49.757 1.00 38.06 181 LEU A N 1
ATOM 1425 C CA . LEU A 1 181 ? -16.227 -12.359 -49.618 1.00 38.06 181 LEU A CA 1
ATOM 1426 C C . LEU A 1 181 ? -16.945 -12.871 -48.354 1.00 38.06 181 LEU A C 1
ATOM 1428 O O . LEU A 1 181 ? -16.961 -14.065 -48.102 1.00 38.06 181 LEU A O 1
ATOM 1432 N N . LEU A 1 182 ? -17.562 -12.045 -47.498 1.00 44.09 182 LEU A N 1
ATOM 1433 C CA . LEU A 1 182 ? -18.202 -10.720 -47.621 1.00 44.09 182 LEU A CA 1
ATOM 1434 C C . LEU A 1 182 ? -17.867 -9.806 -46.430 1.00 44.09 182 LEU A C 1
ATOM 1436 O O . LEU A 1 182 ? -17.605 -10.344 -45.332 1.00 44.09 182 LEU A O 1
#

pLDDT: mean 74.55, std 25.95, range [29.75, 97.12]